Protein AF-0000000078657322 (afdb_homodimer)

Secondary structure (DSSP, 8-state):
-EEEEEETTTEEEEEE-------SHHHHHHHHHHHHHHHHHHHHHTTPPPTT-GGG-S--HHHHHHHHT-SSHHHHHHHHHHHHHHHHHHHHH--S---HHHHHHHHHHHHHHHHHHHHHHHHHTHHHHHHHHHHHHHH-----SSSTT-------HHHHHTSHHHHT------/-EEEEEETTTEEEEEE-------SHHHHHHHHHHHHHHHHHHHHHTTPPPTT--TT-S--HHHHHHHHT-SSHHHHHHHHHHHHHHHHHHHHH--S---HHHHHHHHHHHHHHHHHHHHHHHHHTHHHHHHHHHHHHHH-----SSSTT-------HHHHHTSHHHHT------

Sequence (348 aa):
MESLGILPNQEVFFRVSLDQPITDIEALANYLKRRIIVLFAGALAETLSARHDTQNRGVNHSKAFEIFHSPFLGAVQDNARVSEALIVLRNVQSRTPCSAQEVDLEITEIGNRMWTRAISLVEKFEDVIVGVADRLTQDLQVVDPVWSQTIGASLSEEDLAGIPILQMLPLLDPMESLGILPNQEVFFRVSLDQPITDIEALANYLKRRIIVLFAGALAETLSARHDTQNRGVNHSKAFEIFHSPFLGAVQDNARVSEALIVLRNVQSRTPCSAQEVDLEITEIGNRMWTRAISLVEKFEDVIVGVADRLTQDLQVVDPVWSQTIGASLSEEDLAGIPILQMLPLLDP

Solvent-accessible surface area (backbone atoms only — not comparable to full-atom values): 18786 Å² total; per-residue (Å²): 91,65,38,54,36,33,38,57,84,67,37,69,36,75,39,65,43,71,81,48,65,37,83,38,56,67,49,42,46,48,48,43,50,40,50,41,24,53,57,46,29,48,31,37,54,70,42,46,45,57,80,84,42,73,88,50,64,49,66,41,64,70,58,17,53,48,49,41,67,30,89,47,69,69,25,40,28,47,44,30,35,38,53,49,41,39,50,52,44,42,20,54,73,42,81,65,93,64,54,71,66,53,47,52,50,50,39,50,51,53,49,50,52,39,46,52,50,20,50,52,52,45,51,74,41,37,68,54,55,38,50,51,50,53,54,43,64,68,56,49,42,81,56,61,66,83,66,56,74,25,58,21,48,73,64,48,67,66,52,44,60,61,34,62,65,57,66,64,50,66,81,74,74,112,91,65,38,60,38,44,40,61,85,69,37,72,36,75,37,66,42,71,82,48,65,35,82,38,57,66,51,41,47,47,48,42,52,41,51,42,23,52,57,47,28,52,33,37,54,70,42,46,46,58,82,84,43,72,88,49,67,51,66,41,63,69,58,18,54,48,48,40,68,29,89,48,68,69,25,41,29,47,46,30,36,37,55,50,42,39,52,54,44,42,19,54,72,42,82,64,92,64,52,72,67,52,47,51,49,50,37,49,50,54,49,50,52,38,47,53,49,19,50,52,50,47,52,74,39,36,69,53,56,38,50,52,50,52,52,44,64,70,57,46,42,80,56,59,68,85,66,55,77,29,63,28,54,75,68,48,67,68,53,44,59,61,34,64,65,56,66,62,52,65,80,73,76,113

Radius of gyration: 22.01 Å; Cα contacts (8 Å, |Δi|>4): 420; chains: 2; bounding box: 40×66×55 Å

Structure (mmCIF, N/CA/C/O backbone):
data_AF-0000000078657322-model_v1
#
loop_
_entity.id
_entity.type
_entity.pdbx_description
1 polymer 'Uncharacterized protein'
#
loop_
_atom_site.group_PDB
_atom_site.id
_atom_site.type_symbol
_atom_site.label_atom_id
_atom_site.label_alt_id
_atom_site.label_comp_id
_atom_site.label_asym_id
_atom_site.label_entity_id
_atom_site.label_seq_id
_atom_site.pdbx_PDB_ins_code
_atom_site.Cartn_x
_atom_site.Cartn_y
_atom_site.Cartn_z
_atom_site.occupancy
_atom_site.B_iso_or_equiv
_atom_site.auth_seq_id
_atom_site.auth_comp_id
_atom_site.auth_asym_id
_atom_site.auth_atom_id
_atom_site.pdbx_PDB_model_num
ATOM 1 N N . MET A 1 1 ? -6.711 4.562 17.125 1 28.81 1 MET A N 1
ATOM 2 C CA . MET A 1 1 ? -5.438 4.66 17.844 1 28.81 1 MET A CA 1
ATOM 3 C C . MET A 1 1 ? -4.332 5.145 16.906 1 28.81 1 MET A C 1
ATOM 5 O O . MET A 1 1 ? -4.219 4.668 15.773 1 28.81 1 MET A O 1
ATOM 9 N N . GLU A 1 2 ? -4.07 6.395 17.078 1 35.16 2 GLU A N 1
ATOM 10 C CA . GLU A 1 2 ? -3.029 7.043 16.297 1 35.16 2 GLU A CA 1
ATOM 11 C C . GLU A 1 2 ? -1.651 6.824 16.906 1 35.16 2 GLU A C 1
ATOM 13 O O . GLU A 1 2 ? -1.513 6.789 18.141 1 35.16 2 GLU A O 1
ATOM 18 N N . SER A 1 3 ? -0.929 5.988 16.172 1 33.66 3 SER A N 1
ATOM 19 C CA . SER A 1 3 ? 0.409 5.836 16.734 1 33.66 3 SER A CA 1
ATOM 20 C C . SER A 1 3 ? 1.425 6.688 15.977 1 33.66 3 SER A C 1
ATOM 22 O O . SER A 1 3 ? 1.3 6.883 14.766 1 33.66 3 SER A O 1
ATOM 24 N N . LEU A 1 4 ? 1.958 7.527 16.781 1 35.69 4 LEU A N 1
ATOM 25 C CA . LEU A 1 4 ? 3.096 8.289 16.266 1 35.69 4 LEU A CA 1
ATOM 26 C C . LEU A 1 4 ? 4.41 7.598 16.625 1 35.69 4 LEU A C 1
ATOM 28 O O . LEU A 1 4 ? 4.574 7.098 17.734 1 35.69 4 LEU A O 1
ATOM 32 N N . GLY A 1 5 ? 5 7.07 15.555 1 33.41 5 GLY A N 1
ATOM 33 C CA . GLY A 1 5 ? 6.316 6.539 15.867 1 33.41 5 GLY A CA 1
ATOM 34 C C . GLY A 1 5 ? 7.434 7.223 15.102 1 33.41 5 GLY A C 1
ATOM 35 O O . GLY A 1 5 ? 7.18 7.93 14.125 1 33.41 5 GLY A O 1
ATOM 36 N N . ILE A 1 6 ? 8.453 7.43 15.773 1 34.28 6 ILE A N 1
ATOM 37 C CA . ILE A 1 6 ? 9.672 7.938 15.164 1 34.28 6 ILE A CA 1
ATOM 38 C C . ILE A 1 6 ? 10.586 6.773 14.789 1 34.28 6 ILE A C 1
ATOM 40 O O . ILE A 1 6 ? 10.82 5.875 15.602 1 34.28 6 ILE A O 1
ATOM 44 N N . LEU A 1 7 ? 10.695 6.645 13.547 1 35.16 7 LEU A N 1
ATOM 45 C CA . LEU A 1 7 ? 11.625 5.629 13.07 1 35.16 7 LEU A CA 1
ATOM 46 C C . LEU A 1 7 ? 13.07 6.094 13.242 1 35.16 7 LEU A C 1
ATOM 48 O O . LEU A 1 7 ? 13.328 7.289 13.383 1 35.16 7 LEU A O 1
ATOM 52 N N . PRO A 1 8 ? 13.875 5.105 13.344 1 34.41 8 PRO A N 1
ATOM 53 C CA . PRO A 1 8 ? 15.281 5.457 13.539 1 34.41 8 PRO A CA 1
ATOM 54 C C . PRO A 1 8 ? 15.719 6.645 12.688 1 34.41 8 PRO A C 1
ATOM 56 O O . PRO A 1 8 ? 16.562 7.438 13.109 1 34.41 8 PRO A O 1
ATOM 59 N N . ASN A 1 9 ? 15.398 6.711 11.633 1 35.66 9 ASN A N 1
ATOM 60 C CA . ASN A 1 9 ? 15.852 7.801 10.773 1 35.66 9 ASN A CA 1
ATOM 61 C C . ASN A 1 9 ? 15.07 9.086 11.039 1 35.66 9 ASN A C 1
ATOM 63 O O . ASN A 1 9 ? 15.102 10.016 10.234 1 35.66 9 ASN A O 1
ATOM 67 N N . GLN A 1 10 ? 14.648 9.203 12.336 1 36.09 10 GLN A N 1
ATOM 68 C CA . GLN A 1 10 ? 13.977 10.422 12.766 1 36.09 10 GLN A CA 1
ATOM 69 C C . GLN A 1 10 ? 12.672 10.633 12 1 36.09 10 GLN A C 1
ATOM 71 O O . GLN A 1 10 ? 12.281 11.773 11.734 1 36.09 10 GLN A O 1
ATOM 76 N N . GLU A 1 11 ? 12.383 9.586 11.516 1 37.5 11 GLU A N 1
ATOM 77 C CA . GLU A 1 11 ? 11.141 9.75 10.773 1 37.5 11 GLU A CA 1
ATOM 78 C C . GLU A 1 11 ? 9.93 9.469 11.656 1 37.5 11 GLU A C 1
ATOM 80 O O . GLU A 1 11 ? 9.922 8.508 12.422 1 37.5 11 GLU A O 1
ATOM 85 N N . VAL A 1 12 ? 9.336 10.57 12.102 1 37.41 12 VAL A N 1
ATOM 86 C CA . VAL A 1 12 ? 8.086 10.523 12.844 1 37.41 12 VAL A CA 1
ATOM 87 C C . VAL A 1 12 ? 7.008 9.852 12 1 37.41 12 VAL A C 1
ATOM 89 O O . VAL A 1 12 ? 6.895 10.109 10.797 1 37.41 12 VAL A O 1
ATOM 92 N N . PHE A 1 13 ? 6.727 8.625 12.484 1 36.53 13 PHE A N 1
ATOM 93 C CA . PHE A 1 13 ? 5.613 8.039 11.75 1 36.53 13 PHE A CA 1
ATOM 94 C C . PHE A 1 13 ? 4.312 8.188 12.531 1 36.53 13 PHE A C 1
ATOM 96 O O . PHE A 1 13 ? 4.324 8.219 13.766 1 36.53 13 PHE A O 1
ATOM 103 N N . PHE A 1 14 ? 3.43 9.023 12.117 1 39.22 14 PHE A N 1
ATOM 104 C CA . PHE A 1 14 ? 2.07 9.039 12.641 1 39.22 14 PHE A CA 1
ATOM 105 C C . PHE A 1 14 ? 1.237 7.918 12.031 1 39.22 14 PHE A C 1
ATOM 107 O O . PHE A 1 14 ? 1.243 7.723 10.812 1 39.22 14 PHE A O 1
ATOM 114 N N . ARG A 1 15 ? 1.08 6.852 12.977 1 40.44 15 ARG A N 1
ATOM 115 C CA . ARG A 1 15 ? 0.18 5.812 12.484 1 40.44 15 ARG A CA 1
ATOM 116 C C . ARG A 1 15 ? -1.235 6.023 13.016 1 40.44 15 ARG A C 1
ATOM 118 O O . ARG A 1 15 ? -1.431 6.258 14.203 1 40.44 15 ARG A O 1
ATOM 125 N N . VAL A 1 16 ? -2.186 6.613 12.344 1 41.91 16 VAL A N 1
ATOM 126 C CA . VAL A 1 16 ? -3.594 6.645 12.727 1 41.91 16 VAL A CA 1
ATOM 127 C C . VAL A 1 16 ? -4.164 5.227 12.719 1 41.91 16 VAL A C 1
ATOM 129 O O . VAL A 1 16 ? -3.912 4.457 11.789 1 41.91 16 VAL A O 1
ATOM 132 N N . SER A 1 17 ? -4.367 4.816 13.992 1 46.94 17 SER A N 1
ATOM 133 C CA . SER A 1 17 ? -5.043 3.525 14.062 1 46.94 17 SER A CA 1
ATOM 134 C C . SER A 1 17 ? -6.246 3.48 13.125 1 46.94 17 SER A C 1
ATOM 136 O O . SER A 1 17 ? -7.188 4.262 13.281 1 46.94 17 SER A O 1
ATOM 138 N N . LEU A 1 18 ? -6.078 3.09 12.023 1 53.09 18 LEU A N 1
ATOM 139 C CA . LEU A 1 18 ? -7.113 2.957 11.008 1 53.09 18 LEU A CA 1
ATOM 140 C C . LEU A 1 18 ? -8.117 1.88 11.398 1 53.09 18 LEU A C 1
ATOM 142 O O . LEU A 1 18 ? -8.805 1.327 10.531 1 53.09 18 LEU A O 1
ATOM 146 N N . ASP A 1 19 ? -8.219 1.782 12.781 1 57.25 19 ASP A N 1
ATOM 147 C CA . ASP A 1 19 ? -9.133 0.721 13.18 1 57.25 19 ASP A CA 1
ATOM 148 C C . ASP A 1 19 ? -10.578 1.217 13.188 1 57.25 19 ASP A C 1
ATOM 150 O O . ASP A 1 19 ? -11.078 1.684 14.211 1 57.25 19 ASP A O 1
ATOM 154 N N . GLN A 1 20 ? -11.039 1.515 12.117 1 67.75 20 GLN A N 1
ATOM 155 C CA . GLN A 1 20 ? -12.461 1.826 11.984 1 67.75 20 GLN A CA 1
ATOM 156 C C . GLN A 1 20 ? -13.133 0.885 10.984 1 67.75 20 GLN A C 1
ATOM 158 O O . GLN A 1 20 ? -12.555 0.542 9.953 1 67.75 20 GLN A O 1
ATOM 163 N N . PRO A 1 21 ? -14.328 0.459 11.406 1 79 21 PRO A N 1
ATOM 164 C CA . PRO A 1 21 ? -15.047 -0.413 10.477 1 79 21 PRO A CA 1
ATOM 165 C C . PRO A 1 21 ? -15.383 0.286 9.156 1 79 21 PRO A C 1
ATOM 167 O O . PRO A 1 21 ? -15.703 1.479 9.156 1 79 21 PRO A O 1
ATOM 170 N N . ILE A 1 22 ? -15.125 -0.384 8.117 1 86.62 22 ILE A N 1
ATOM 171 C CA . ILE A 1 22 ? -15.547 0.067 6.797 1 86.62 22 ILE A CA 1
ATOM 172 C C . ILE A 1 22 ? -16.812 -0.68 6.375 1 86.62 22 ILE A C 1
ATOM 174 O O . ILE A 1 22 ? -16.75 -1.854 6 1 86.62 22 ILE A O 1
ATOM 178 N N . THR A 1 23 ? -17.906 0.119 6.398 1 87.81 23 THR A N 1
ATOM 179 C CA . THR A 1 23 ? -19.188 -0.565 6.281 1 87.81 23 THR A CA 1
ATOM 180 C C . THR A 1 23 ? -19.766 -0.377 4.883 1 87.81 23 THR A C 1
ATOM 182 O O . THR A 1 23 ? -20.656 -1.134 4.469 1 87.81 23 THR A O 1
ATOM 185 N N . ASP A 1 24 ? -19.328 0.677 4.281 1 89.62 24 ASP A N 1
ATOM 186 C CA . ASP A 1 24 ? -19.828 0.915 2.928 1 89.62 24 ASP A CA 1
ATOM 187 C C . ASP A 1 24 ? -18.781 1.641 2.084 1 89.62 24 ASP A C 1
ATOM 189 O O . ASP A 1 24 ? -17.688 1.954 2.57 1 89.62 24 ASP A O 1
ATOM 193 N N . ILE A 1 25 ? -19.172 1.857 0.902 1 90.69 25 ILE A N 1
ATOM 194 C CA . ILE A 1 25 ? -18.219 2.385 -0.068 1 90.69 25 ILE A CA 1
ATOM 195 C C . ILE A 1 25 ? -17.891 3.84 0.264 1 90.69 25 ILE A C 1
ATOM 197 O O . ILE A 1 25 ? -16.766 4.293 0.052 1 90.69 25 ILE A O 1
ATOM 201 N N . GLU A 1 26 ? -18.844 4.5 0.762 1 89.75 26 GLU A N 1
ATOM 202 C CA . GLU A 1 26 ? -18.578 5.875 1.167 1 89.75 26 GLU A CA 1
ATOM 203 C C . GLU A 1 26 ? -17.594 5.926 2.336 1 89.75 26 GLU A C 1
ATOM 205 O O . GLU A 1 26 ? -16.688 6.754 2.354 1 89.75 26 GLU A O 1
ATOM 210 N N . ALA A 1 27 ? -17.828 5.055 3.23 1 86.44 27 ALA A N 1
ATOM 211 C CA . ALA A 1 27 ? -16.906 4.949 4.359 1 86.44 27 ALA A CA 1
ATOM 212 C C . ALA A 1 27 ? -15.5 4.59 3.887 1 86.44 27 ALA A C 1
ATOM 214 O O . ALA A 1 27 ? -14.508 5.102 4.414 1 86.44 27 ALA A O 1
ATOM 215 N N . LEU A 1 28 ? -15.461 3.754 2.912 1 91 28 LEU A N 1
ATOM 216 C CA . LEU A 1 28 ? -14.172 3.375 2.336 1 91 28 LEU A CA 1
ATOM 217 C C . LEU A 1 28 ? -13.5 4.574 1.683 1 91 28 LEU A C 1
ATOM 219 O O . LEU A 1 28 ? -12.32 4.836 1.928 1 91 28 LEU A O 1
ATOM 223 N N . ALA A 1 29 ? -14.211 5.258 0.885 1 91.5 29 ALA A N 1
ATOM 224 C CA . ALA A 1 29 ? -13.641 6.41 0.192 1 91.5 29 ALA A CA 1
ATOM 225 C C . ALA A 1 29 ? -13.109 7.441 1.186 1 91.5 29 ALA A C 1
ATOM 227 O O . ALA A 1 29 ? -12.008 7.969 1.016 1 91.5 29 ALA A O 1
ATOM 228 N N . ASN A 1 30 ? -13.867 7.648 2.176 1 85.75 30 ASN A N 1
ATOM 229 C CA . ASN A 1 30 ? -13.453 8.609 3.195 1 85.75 30 ASN A CA 1
ATOM 230 C C . ASN A 1 30 ? -12.211 8.133 3.941 1 85.75 30 ASN A C 1
ATOM 232 O O . ASN A 1 30 ? -11.312 8.93 4.227 1 85.75 30 ASN A O 1
ATOM 236 N N . TYR A 1 31 ? -12.211 6.91 4.195 1 83.81 31 TYR A N 1
ATOM 237 C CA . TYR A 1 31 ? -11.047 6.328 4.855 1 83.81 31 TYR A CA 1
ATOM 238 C C . TYR A 1 31 ? -9.797 6.496 4.008 1 83.81 31 TYR A C 1
ATOM 240 O O . TYR A 1 31 ? -8.75 6.93 4.504 1 83.81 31 TYR A O 1
ATOM 248 N N . LEU A 1 32 ? -9.898 6.156 2.777 1 90.38 32 LEU A N 1
ATOM 249 C CA . LEU A 1 32 ? -8.758 6.207 1.877 1 90.38 32 LEU A CA 1
ATOM 250 C C . LEU A 1 32 ? -8.273 7.645 1.694 1 90.38 32 LEU A C 1
ATOM 252 O O . LEU A 1 32 ? -7.066 7.898 1.673 1 90.38 32 LEU A O 1
ATOM 256 N N . LYS A 1 33 ? -9.234 8.547 1.576 1 89 33 LYS A N 1
ATOM 257 C CA . LYS A 1 33 ? -8.852 9.953 1.449 1 89 33 LYS A CA 1
ATOM 258 C C . LYS A 1 33 ? -8.062 10.422 2.668 1 89 33 LYS A C 1
ATOM 260 O O . LYS A 1 33 ? -7.008 11.039 2.527 1 89 33 LYS A O 1
ATOM 265 N N . ARG A 1 34 ? -8.539 10.047 3.775 1 85.06 34 ARG A N 1
ATOM 266 C CA . ARG A 1 34 ? -7.855 10.438 5.004 1 85.06 34 ARG A CA 1
ATOM 267 C C . ARG A 1 34 ? -6.469 9.812 5.082 1 85.06 34 ARG A C 1
ATOM 269 O O . ARG A 1 34 ? -5.504 10.477 5.469 1 85.06 34 ARG A O 1
ATOM 276 N N . ARG A 1 35 ? -6.438 8.578 4.723 1 86.19 35 ARG A N 1
ATOM 277 C CA . ARG A 1 35 ? -5.168 7.859 4.781 1 86.19 35 ARG A CA 1
ATOM 278 C C . ARG A 1 35 ? -4.137 8.5 3.855 1 86.19 35 ARG A C 1
ATOM 280 O O . ARG A 1 35 ? -2.982 8.695 4.246 1 86.19 35 ARG A O 1
ATOM 287 N N . ILE A 1 36 ? -4.516 8.836 2.689 1 90.19 36 ILE A N 1
ATOM 288 C CA . ILE A 1 36 ? -3.619 9.438 1.711 1 90.19 36 ILE A CA 1
ATOM 289 C C . ILE A 1 36 ? -3.146 10.797 2.219 1 90.19 36 ILE A C 1
ATOM 291 O O . ILE A 1 36 ? -1.951 11.102 2.184 1 90.19 36 ILE A O 1
ATOM 295 N N . ILE A 1 37 ? -4.055 11.531 2.748 1 87.19 37 ILE A N 1
ATOM 296 C CA . ILE A 1 37 ? -3.732 12.859 3.244 1 87.19 37 ILE A CA 1
ATOM 297 C C . ILE A 1 37 ? -2.734 12.758 4.395 1 87.19 37 ILE A C 1
ATOM 299 O O . ILE A 1 37 ? -1.769 13.516 4.461 1 87.19 37 ILE A O 1
ATOM 303 N N . VAL A 1 38 ? -2.918 11.805 5.254 1 84.44 38 VAL A N 1
ATOM 304 C CA . VAL A 1 38 ? -2.037 11.625 6.402 1 84.44 38 VAL A CA 1
ATOM 305 C C . VAL A 1 38 ? -0.629 11.273 5.922 1 84.44 38 VAL A C 1
ATOM 307 O O . VAL A 1 38 ? 0.357 11.805 6.434 1 84.44 38 VAL A O 1
ATOM 310 N N . LEU A 1 39 ? -0.529 10.414 4.934 1 86.75 39 LEU A N 1
ATOM 311 C CA . LEU A 1 39 ? 0.773 10 4.422 1 86.75 39 LEU A CA 1
ATOM 312 C C . LEU A 1 39 ? 1.473 11.156 3.715 1 86.75 39 LEU A C 1
ATOM 314 O O . LEU A 1 39 ? 2.672 11.367 3.9 1 86.75 39 LEU A O 1
ATOM 318 N N . PHE A 1 40 ? 0.735 11.914 2.984 1 91 40 PHE A N 1
ATOM 319 C CA . PHE A 1 40 ? 1.287 13.102 2.35 1 91 40 PHE A CA 1
ATOM 320 C C . PHE A 1 40 ? 1.717 14.125 3.396 1 91 40 PHE A C 1
ATOM 322 O O . PHE A 1 40 ? 2.795 14.711 3.291 1 91 40 PHE A O 1
ATOM 329 N N . ALA A 1 41 ? 0.846 14.312 4.379 1 86.5 41 ALA A N 1
ATOM 330 C CA . ALA A 1 41 ? 1.098 15.305 5.422 1 86.5 41 ALA A CA 1
ATOM 331 C C . ALA A 1 41 ? 2.395 15 6.168 1 86.5 41 ALA A C 1
ATOM 333 O O . ALA A 1 41 ? 3.09 15.914 6.613 1 86.5 41 ALA A O 1
ATOM 334 N N . GLY A 1 42 ? 2.744 13.766 6.277 1 84.19 42 GLY A N 1
ATOM 335 C CA . GLY A 1 42 ? 4.004 13.398 6.906 1 84.19 42 GLY A CA 1
ATOM 336 C C . GLY A 1 42 ? 5.211 13.992 6.211 1 84.19 42 GLY A C 1
ATOM 337 O O . GLY A 1 42 ? 6.066 14.602 6.852 1 84.19 42 GLY A O 1
ATOM 338 N N . ALA A 1 43 ? 5.258 13.812 4.949 1 89.06 43 ALA A N 1
ATOM 339 C CA . ALA A 1 43 ? 6.367 14.344 4.164 1 89.06 43 ALA A CA 1
ATOM 340 C C . ALA A 1 43 ? 6.363 15.867 4.18 1 89.06 43 ALA A C 1
ATOM 342 O O . ALA A 1 43 ? 7.422 16.5 4.273 1 89.06 43 ALA A O 1
ATOM 343 N N . LEU A 1 44 ? 5.176 16.422 4.145 1 89.5 44 LEU A N 1
ATOM 344 C CA . LEU A 1 44 ? 5.031 17.875 4.129 1 89.5 44 LEU A CA 1
ATOM 345 C C . LEU A 1 44 ? 5.473 18.484 5.457 1 89.5 44 LEU A C 1
ATOM 347 O O . LEU A 1 44 ? 6.207 19.469 5.48 1 89.5 44 LEU A O 1
ATOM 351 N N . ALA A 1 45 ? 5.125 17.875 6.52 1 84.06 45 ALA A N 1
ATOM 352 C CA . ALA A 1 45 ? 5.41 18.391 7.859 1 84.06 45 ALA A CA 1
ATOM 353 C C . ALA A 1 45 ? 6.906 18.344 8.156 1 84.06 45 ALA A C 1
ATOM 355 O O . ALA A 1 45 ? 7.422 19.156 8.922 1 84.06 45 ALA A O 1
ATOM 356 N N . GLU A 1 46 ? 7.559 17.406 7.527 1 85.5 46 GLU A N 1
ATOM 357 C CA . GLU A 1 46 ? 9 17.266 7.73 1 85.5 46 GLU A CA 1
ATOM 358 C C . GLU A 1 46 ? 9.75 18.484 7.195 1 85.5 46 GLU A C 1
ATOM 360 O O . GLU A 1 46 ? 10.922 18.688 7.516 1 85.5 46 GLU A O 1
ATOM 365 N N . THR A 1 47 ? 9.078 19.281 6.426 1 89.69 47 THR A N 1
ATOM 366 C CA . THR A 1 47 ? 9.758 20.422 5.82 1 89.69 47 THR A CA 1
ATOM 367 C C . THR A 1 47 ? 9.539 21.672 6.652 1 89.69 47 THR A C 1
ATOM 369 O O . THR A 1 47 ? 10.125 22.719 6.363 1 89.69 47 THR A O 1
ATOM 372 N N . LEU A 1 48 ? 8.734 21.594 7.656 1 85.81 48 LEU A N 1
ATOM 373 C CA . LEU A 1 48 ? 8.43 22.781 8.453 1 85.81 48 LEU A CA 1
ATOM 374 C C . LEU A 1 48 ? 9.641 23.219 9.273 1 85.81 48 LEU A C 1
ATOM 376 O O . LEU A 1 48 ? 10.383 22.375 9.781 1 85.81 48 LEU A O 1
ATOM 380 N N . SER A 1 49 ? 9.75 24.438 9.312 1 84.56 49 SER A N 1
ATOM 381 C CA . SER A 1 49 ? 10.844 25.016 10.094 1 84.56 49 SER A CA 1
ATOM 382 C C . SER A 1 49 ? 10.492 25.078 11.57 1 84.56 49 SER A C 1
ATOM 384 O O . SER A 1 49 ? 9.32 25.016 11.938 1 84.56 49 SER A O 1
ATOM 386 N N . ALA A 1 50 ? 11.562 25.234 12.336 1 74.81 50 ALA A N 1
ATOM 387 C CA . ALA A 1 50 ? 11.359 25.375 13.773 1 74.81 50 ALA A CA 1
ATOM 388 C C . ALA A 1 50 ? 10.531 26.625 14.094 1 74.81 50 ALA A C 1
ATOM 390 O O . ALA A 1 50 ? 10.469 27.547 13.289 1 74.81 50 ALA A O 1
ATOM 391 N N . ARG A 1 51 ? 9.891 26.5 15.18 1 67.62 51 ARG A N 1
ATOM 392 C CA . ARG A 1 51 ? 8.93 27.5 15.609 1 67.62 51 ARG A CA 1
ATOM 393 C C . ARG A 1 51 ? 9.547 28.906 15.57 1 67.62 51 ARG A C 1
ATOM 395 O O . ARG A 1 51 ? 8.867 29.875 15.234 1 67.62 51 ARG A O 1
ATOM 402 N N . HIS A 1 52 ? 10.766 28.984 15.734 1 66.31 52 HIS A N 1
ATOM 403 C CA . HIS A 1 52 ? 11.391 30.297 15.883 1 66.31 52 HIS A CA 1
ATOM 404 C C . HIS A 1 52 ? 11.781 30.875 14.523 1 66.31 52 HIS A C 1
ATOM 406 O O . HIS A 1 52 ? 12.094 32.062 14.422 1 66.31 52 HIS A O 1
ATOM 412 N N . ASP A 1 53 ? 11.664 30.062 13.547 1 69.88 53 ASP A N 1
ATOM 413 C CA . ASP A 1 53 ? 12.039 30.531 12.211 1 69.88 53 ASP A CA 1
ATOM 414 C C . ASP A 1 53 ? 10.828 31.125 11.484 1 69.88 53 ASP A C 1
ATOM 416 O O . ASP A 1 53 ? 10.109 30.406 10.781 1 69.88 53 ASP A O 1
ATOM 420 N N . THR A 1 54 ? 10.617 32.375 11.664 1 70 54 THR A N 1
ATOM 421 C CA . THR A 1 54 ? 9.445 33.062 11.133 1 70 54 THR A CA 1
ATOM 422 C C . THR A 1 54 ? 9.625 33.375 9.648 1 70 54 THR A C 1
ATOM 424 O O . THR A 1 54 ? 8.656 33.656 8.945 1 70 54 THR A O 1
ATOM 427 N N . GLN A 1 55 ? 10.812 33.281 9.18 1 75.25 55 GLN A N 1
ATOM 428 C CA . GLN A 1 55 ? 11.086 33.656 7.797 1 75.25 55 GLN A CA 1
ATOM 429 C C . GLN A 1 55 ? 10.758 32.5 6.848 1 75.25 55 GLN A C 1
ATOM 431 O O . GLN A 1 55 ? 10.477 32.719 5.668 1 75.25 55 GLN A O 1
ATOM 436 N N . ASN A 1 56 ? 10.719 31.359 7.449 1 79.25 56 ASN A N 1
ATOM 437 C CA . ASN A 1 56 ? 10.539 30.188 6.602 1 79.25 56 ASN A CA 1
ATOM 438 C C . ASN A 1 56 ? 9.305 29.391 7.012 1 79.25 56 ASN A C 1
ATOM 440 O O . ASN A 1 56 ? 9.398 28.172 7.223 1 79.25 56 ASN A O 1
ATOM 444 N N . ARG A 1 57 ? 8.227 30.25 7.059 1 86.12 57 ARG A N 1
ATOM 445 C CA . ARG A 1 57 ? 7 29.562 7.461 1 86.12 57 ARG A CA 1
ATOM 446 C C . ARG A 1 57 ? 6.352 28.859 6.273 1 86.12 57 ARG A C 1
ATOM 448 O O . ARG A 1 57 ? 6.531 29.266 5.129 1 86.12 57 ARG A O 1
ATOM 455 N N . GLY A 1 58 ? 5.676 27.844 6.586 1 91.44 58 GLY A N 1
ATOM 456 C CA . GLY A 1 58 ? 4.977 27.094 5.562 1 91.44 58 GLY A CA 1
ATOM 457 C C . GLY A 1 58 ? 5.766 25.891 5.055 1 91.44 58 GLY A C 1
ATOM 458 O O . GLY A 1 58 ? 6.895 25.656 5.492 1 91.44 58 GLY A O 1
ATOM 459 N N . VAL A 1 59 ? 5.117 25.172 4.176 1 93.12 59 VAL A N 1
ATOM 460 C CA . VAL A 1 59 ? 5.711 23.953 3.631 1 93.12 59 VAL A CA 1
ATOM 461 C C . VAL A 1 59 ? 6.656 24.312 2.484 1 93.12 59 VAL A C 1
ATOM 463 O O . VAL A 1 59 ? 6.352 25.188 1.669 1 93.12 59 VAL A O 1
ATOM 466 N N . ASN A 1 60 ? 7.848 23.75 2.568 1 94.12 60 ASN A N 1
ATOM 467 C CA . ASN A 1 60 ? 8.711 23.781 1.392 1 94.12 60 ASN A CA 1
ATOM 468 C C . ASN A 1 60 ? 8.297 22.734 0.366 1 94.12 60 ASN A C 1
ATOM 470 O O . ASN A 1 60 ? 8.594 21.547 0.533 1 94.12 60 ASN A O 1
ATOM 474 N N . HIS A 1 61 ? 7.727 23.141 -0.684 1 92.81 61 HIS A N 1
ATOM 475 C CA . HIS A 1 61 ? 7.082 22.234 -1.628 1 92.81 61 HIS A CA 1
ATOM 476 C C . HIS A 1 61 ? 8.102 21.344 -2.322 1 92.81 61 HIS A C 1
ATOM 478 O O . HIS A 1 61 ? 7.902 20.125 -2.432 1 92.81 61 HIS A O 1
ATOM 484 N N . SE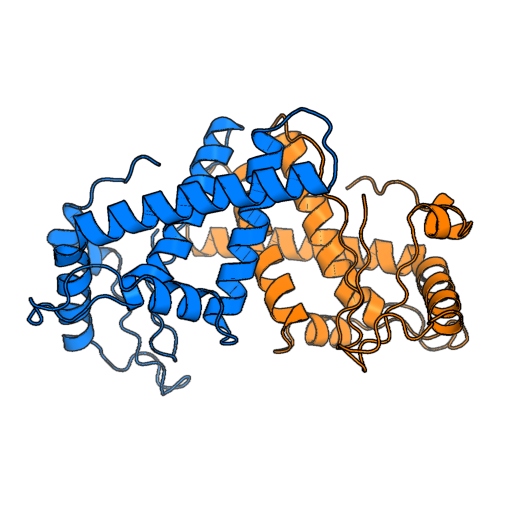R A 1 62 ? 9.141 21.938 -2.768 1 94.12 62 SER A N 1
ATOM 485 C CA . SER A 1 62 ? 10.156 21.172 -3.48 1 94.12 62 SER A CA 1
ATOM 486 C C . SER A 1 62 ? 10.805 20.125 -2.574 1 94.12 62 SER A C 1
ATOM 488 O O . SER A 1 62 ? 10.992 18.969 -2.979 1 94.12 62 SER A O 1
ATOM 490 N N . LYS A 1 63 ? 11.07 20.531 -1.412 1 93.38 63 LYS A N 1
ATOM 491 C CA . LYS A 1 63 ? 11.68 19.609 -0.46 1 93.38 63 LYS A CA 1
ATOM 492 C C . LYS A 1 63 ? 10.719 18.484 -0.087 1 93.38 63 LYS A C 1
ATOM 494 O O . LYS A 1 63 ? 11.125 17.328 0.053 1 93.38 63 LYS A O 1
ATOM 499 N N . ALA A 1 64 ? 9.492 18.875 0.065 1 93.69 64 ALA A N 1
ATOM 500 C CA . ALA A 1 64 ? 8.484 17.875 0.417 1 93.69 64 ALA A CA 1
ATOM 501 C C . ALA A 1 64 ? 8.359 16.812 -0.669 1 93.69 64 ALA A C 1
ATOM 503 O O . ALA A 1 64 ? 8.25 15.617 -0.369 1 93.69 64 ALA A O 1
ATOM 504 N N . PHE A 1 65 ? 8.352 17.234 -1.838 1 93.19 65 PHE A N 1
ATOM 505 C CA . PHE A 1 65 ? 8.297 16.312 -2.967 1 93.19 65 PHE A CA 1
ATOM 506 C C . PHE A 1 65 ? 9.508 15.391 -2.971 1 93.19 65 PHE A C 1
ATOM 508 O O . PHE A 1 65 ? 9.367 14.18 -3.195 1 93.19 65 PHE A O 1
ATOM 515 N N . GLU A 1 66 ? 10.664 15.906 -2.701 1 93.94 66 GLU A N 1
ATOM 516 C CA . GLU A 1 66 ? 11.891 15.117 -2.633 1 93.94 66 GLU A CA 1
ATOM 517 C C . GLU A 1 66 ? 11.836 14.109 -1.49 1 93.94 66 GLU A C 1
ATOM 519 O O . GLU A 1 66 ? 12.266 12.961 -1.646 1 93.94 66 GLU A O 1
ATOM 524 N N . ILE A 1 67 ? 11.305 14.547 -0.417 1 89.94 67 ILE A N 1
ATOM 525 C CA . ILE A 1 67 ? 11.195 13.688 0.754 1 89.94 67 ILE A CA 1
ATOM 526 C C . ILE A 1 67 ? 10.25 12.523 0.452 1 89.94 67 ILE A C 1
ATOM 528 O O . ILE A 1 67 ? 10.578 11.367 0.72 1 89.94 67 ILE A O 1
ATOM 532 N N . PHE A 1 68 ? 9.195 12.836 -0.169 1 92.88 68 PHE A N 1
ATOM 533 C CA . PHE A 1 68 ? 8.18 11.812 -0.414 1 92.88 68 PHE A CA 1
ATOM 534 C C . PHE A 1 68 ? 8.648 10.828 -1.476 1 92.88 68 PHE A C 1
ATOM 536 O O . PHE A 1 68 ? 8.258 9.664 -1.463 1 92.88 68 PHE A O 1
ATOM 543 N N . HIS A 1 69 ? 9.469 11.219 -2.305 1 91.31 69 HIS A N 1
ATOM 544 C CA . HIS A 1 69 ? 9.93 10.352 -3.389 1 91.31 69 HIS A CA 1
ATOM 545 C C . HIS A 1 69 ? 11.359 9.898 -3.16 1 91.31 69 HIS A C 1
ATOM 547 O O . HIS A 1 69 ? 12.023 9.43 -4.09 1 91.31 69 HIS A O 1
ATOM 553 N N . SER A 1 70 ? 11.828 10.07 -1.953 1 88.5 70 SER A N 1
ATOM 554 C CA . SER A 1 70 ? 13.188 9.656 -1.626 1 88.5 70 SER A CA 1
ATOM 555 C C . SER A 1 70 ? 13.336 8.141 -1.663 1 88.5 70 SER A C 1
ATOM 557 O O . SER A 1 70 ? 12.359 7.414 -1.5 1 88.5 70 SER A O 1
ATOM 559 N N . PRO A 1 71 ? 14.562 7.656 -1.818 1 87.31 71 PRO A N 1
ATOM 560 C CA . PRO A 1 71 ? 14.797 6.211 -1.862 1 87.31 71 PRO A CA 1
ATOM 561 C C . PRO A 1 71 ? 14.852 5.582 -0.473 1 87.31 71 PRO A C 1
ATOM 563 O O . PRO A 1 71 ? 15.047 4.367 -0.35 1 87.31 71 PRO A O 1
ATOM 566 N N . PHE A 1 72 ? 14.68 6.398 0.48 1 80.62 72 PHE A N 1
ATOM 567 C CA . PHE A 1 72 ? 14.742 5.871 1.838 1 80.62 72 PHE A CA 1
ATOM 568 C C . PHE A 1 72 ? 13.523 5.012 2.145 1 80.62 72 PHE A C 1
ATOM 570 O O . PHE A 1 72 ? 12.43 5.262 1.626 1 80.62 72 PHE A O 1
ATOM 577 N N . LEU A 1 73 ? 13.664 4.109 3.012 1 80.69 73 LEU A N 1
ATOM 578 C CA . LEU A 1 73 ? 12.703 3.041 3.273 1 80.69 73 LEU A CA 1
ATOM 579 C C . LEU A 1 73 ? 11.32 3.613 3.584 1 80.69 73 LEU A C 1
ATOM 581 O O . LEU A 1 73 ? 10.328 3.203 2.984 1 80.69 73 LEU A O 1
ATOM 585 N N . GLY A 1 74 ? 11.234 4.562 4.531 1 81.69 74 GLY A N 1
ATOM 586 C CA . GLY A 1 74 ? 9.961 5.148 4.914 1 81.69 74 GLY A CA 1
ATOM 587 C C . GLY A 1 74 ? 9.227 5.781 3.752 1 81.69 74 GLY A C 1
ATOM 588 O O . GLY A 1 74 ? 8.016 5.578 3.588 1 81.69 74 GLY A O 1
ATOM 589 N N . ALA A 1 75 ? 9.953 6.484 2.975 1 88.88 75 ALA A N 1
ATOM 590 C CA . ALA A 1 75 ? 9.344 7.156 1.827 1 88.88 75 ALA A CA 1
ATOM 591 C C . ALA A 1 75 ? 8.891 6.145 0.777 1 88.88 75 ALA A C 1
ATOM 593 O O . ALA A 1 75 ? 7.816 6.289 0.192 1 88.88 75 ALA A O 1
ATOM 594 N N . VAL A 1 76 ? 9.672 5.176 0.586 1 85.62 76 VAL A N 1
ATOM 595 C CA . VAL A 1 76 ? 9.344 4.125 -0.369 1 85.62 76 VAL A CA 1
ATOM 596 C C . VAL A 1 76 ? 8.062 3.416 0.065 1 85.62 76 VAL A C 1
ATOM 598 O O . VAL A 1 76 ? 7.168 3.18 -0.751 1 85.62 76 VAL A O 1
ATOM 601 N N . GLN A 1 77 ? 7.961 3.137 1.294 1 87.62 77 GLN A N 1
ATOM 602 C CA . GLN A 1 77 ? 6.773 2.479 1.833 1 87.62 77 GLN A CA 1
ATOM 603 C C . GLN A 1 77 ? 5.547 3.385 1.731 1 87.62 77 GLN A C 1
ATOM 605 O O . GLN A 1 77 ? 4.473 2.941 1.323 1 87.62 77 GLN A O 1
ATOM 610 N N . ASP A 1 78 ? 5.695 4.633 2.062 1 86.62 78 ASP A N 1
ATOM 611 C CA . ASP A 1 78 ? 4.574 5.566 2.012 1 86.62 78 ASP A CA 1
ATOM 612 C C . ASP A 1 78 ? 4.082 5.754 0.578 1 86.62 78 ASP A C 1
ATOM 614 O O . ASP A 1 78 ? 2.873 5.793 0.333 1 86.62 78 ASP A O 1
ATOM 618 N N . ASN A 1 79 ? 5.074 5.859 -0.284 1 91.38 79 ASN A N 1
ATOM 619 C CA . ASN A 1 79 ? 4.707 6.012 -1.688 1 91.38 79 ASN A CA 1
ATOM 620 C C . ASN A 1 79 ? 3.912 4.809 -2.191 1 91.38 79 ASN A C 1
ATOM 622 O O . ASN A 1 79 ? 2.916 4.969 -2.896 1 91.38 79 ASN A O 1
ATOM 626 N N . ALA A 1 80 ? 4.34 3.646 -1.799 1 89.56 80 ALA A N 1
ATOM 627 C CA . ALA A 1 80 ? 3.639 2.432 -2.207 1 89.56 80 ALA A CA 1
ATOM 628 C C . ALA A 1 80 ? 2.229 2.389 -1.626 1 89.56 80 ALA A C 1
ATOM 630 O O . ALA A 1 80 ? 1.277 2.01 -2.314 1 89.56 80 ALA A O 1
ATOM 631 N N . ARG A 1 81 ? 2.076 2.766 -0.39 1 90.5 81 ARG A N 1
ATOM 632 C CA . ARG A 1 81 ? 0.775 2.795 0.269 1 90.5 81 ARG A CA 1
ATOM 633 C C . ARG A 1 81 ? -0.162 3.783 -0.414 1 90.5 81 ARG A C 1
ATOM 635 O O . ARG A 1 81 ? -1.324 3.465 -0.678 1 90.5 81 ARG A O 1
ATOM 642 N N . VAL A 1 82 ? 0.336 4.922 -0.692 1 91.5 82 VAL A N 1
ATOM 643 C CA . VAL A 1 82 ? -0.473 5.957 -1.327 1 91.5 82 VAL A CA 1
ATOM 644 C C . VAL A 1 82 ? -0.889 5.504 -2.725 1 91.5 82 VAL A C 1
ATOM 646 O O . VAL A 1 82 ? -2.051 5.648 -3.111 1 91.5 82 VAL A O 1
ATOM 649 N N . SER A 1 83 ? 0.044 4.977 -3.455 1 91.19 83 SER A N 1
ATOM 650 C CA . SER A 1 83 ? -0.253 4.516 -4.809 1 91.19 83 SER A CA 1
ATOM 651 C C . SER A 1 83 ? -1.391 3.502 -4.812 1 91.19 83 SER A C 1
ATOM 653 O O . SER A 1 83 ? -2.307 3.588 -5.633 1 91.19 83 SER A O 1
ATOM 655 N N . GLU A 1 84 ? -1.328 2.604 -3.881 1 88.56 84 GLU A N 1
ATOM 656 C CA . GLU A 1 84 ? -2.381 1.597 -3.787 1 88.56 84 GLU A CA 1
ATOM 657 C C . GLU A 1 84 ? -3.717 2.229 -3.408 1 88.56 84 GLU A C 1
ATOM 659 O O . GLU A 1 84 ? -4.754 1.895 -3.986 1 88.56 84 GLU A O 1
ATOM 664 N N . ALA A 1 85 ? -3.691 3.09 -2.461 1 91.5 85 ALA A N 1
ATOM 665 C CA . ALA A 1 85 ? -4.906 3.756 -2.004 1 91.5 85 ALA A CA 1
ATOM 666 C C . ALA A 1 85 ? -5.543 4.57 -3.127 1 91.5 85 ALA A C 1
ATOM 668 O O . ALA A 1 85 ? -6.77 4.605 -3.262 1 91.5 85 ALA A O 1
ATOM 669 N N . LEU A 1 86 ? -4.738 5.184 -3.924 1 92.75 86 LEU A N 1
ATOM 670 C CA . LEU A 1 86 ? -5.234 5.996 -5.031 1 92.75 86 LEU A CA 1
ATOM 671 C C . LEU A 1 86 ? -5.93 5.125 -6.074 1 92.75 86 LEU A C 1
ATOM 673 O O . LEU A 1 86 ? -6.965 5.508 -6.617 1 92.75 86 LEU A O 1
ATOM 677 N N . ILE A 1 87 ? -5.34 3.969 -6.324 1 88.31 87 ILE A N 1
ATOM 678 C CA . ILE A 1 87 ? -5.934 3.062 -7.301 1 88.31 87 ILE A CA 1
ATOM 679 C C . ILE A 1 87 ? -7.305 2.602 -6.809 1 88.31 87 ILE A C 1
ATOM 681 O O . ILE A 1 87 ? -8.281 2.641 -7.559 1 88.31 87 ILE A O 1
ATOM 685 N N . VAL A 1 88 ? -7.379 2.211 -5.559 1 89.12 88 VAL A N 1
ATOM 686 C CA . VAL A 1 88 ? -8.641 1.74 -5 1 89.12 88 VAL A CA 1
ATOM 687 C C . VAL A 1 88 ? -9.656 2.881 -4.98 1 89.12 88 VAL A C 1
ATOM 689 O O . VAL A 1 88 ? -10.82 2.688 -5.344 1 89.12 88 VAL A O 1
ATOM 692 N N . LEU A 1 89 ? -9.211 4.039 -4.578 1 92.81 89 LEU A N 1
ATOM 693 C CA . LEU A 1 89 ? -10.102 5.195 -4.527 1 92.81 89 LEU A CA 1
ATOM 694 C C . LEU A 1 89 ? -10.648 5.516 -5.914 1 92.81 89 LEU A C 1
ATOM 696 O O . LEU A 1 89 ? -11.844 5.793 -6.062 1 92.81 89 LEU A O 1
ATOM 700 N N . ARG A 1 90 ? -9.805 5.465 -6.863 1 90.38 90 ARG A N 1
ATOM 701 C CA . ARG A 1 90 ? -10.258 5.691 -8.234 1 90.38 90 ARG A CA 1
ATOM 702 C C . ARG A 1 90 ? -11.305 4.66 -8.648 1 90.38 90 ARG A C 1
ATOM 704 O O . ARG A 1 90 ? -12.32 5.008 -9.258 1 90.38 90 ARG A O 1
ATOM 711 N N . ASN A 1 91 ? -11.039 3.402 -8.297 1 86.31 91 ASN A N 1
ATOM 712 C CA . ASN A 1 91 ? -11.945 2.322 -8.672 1 86.31 91 ASN A CA 1
ATOM 713 C C . ASN A 1 91 ? -13.297 2.459 -7.973 1 86.31 91 ASN A C 1
ATOM 715 O O . ASN A 1 91 ? -14.312 1.964 -8.477 1 86.31 91 ASN A O 1
ATOM 719 N N . VAL A 1 92 ? -13.336 3.131 -6.859 1 89.62 92 VAL A N 1
ATOM 720 C CA . VAL A 1 92 ? -14.562 3.398 -6.121 1 89.62 92 VAL A CA 1
ATOM 721 C C . VAL A 1 92 ? -15.305 4.57 -6.758 1 89.62 92 VAL A C 1
ATOM 723 O O . VAL A 1 92 ? -16.531 4.574 -6.82 1 89.62 92 VAL A O 1
ATOM 726 N N . GLN A 1 93 ? -14.586 5.461 -7.281 1 89.25 93 GLN A N 1
ATOM 727 C CA . GLN A 1 93 ? -15.18 6.715 -7.738 1 89.25 93 GLN A CA 1
ATOM 728 C C . GLN A 1 93 ? -15.555 6.645 -9.211 1 89.25 93 GLN A C 1
ATOM 730 O O . GLN A 1 93 ? -16.484 7.32 -9.656 1 89.25 93 GLN A O 1
ATOM 735 N N . SER A 1 94 ? -14.734 5.84 -9.898 1 78.31 94 SER A N 1
ATOM 736 C CA . SER A 1 94 ? -14.953 5.812 -11.336 1 78.31 94 SER A CA 1
ATOM 737 C C . SER A 1 94 ? -15.578 4.492 -11.773 1 78.31 94 SER A C 1
ATOM 739 O O . SER A 1 94 ? -15.094 3.418 -11.406 1 78.31 94 SER A O 1
ATOM 741 N N . ARG A 1 95 ? -16.688 4.609 -12.562 1 72.94 95 ARG A N 1
ATOM 742 C CA . ARG A 1 95 ? -17.406 3.422 -13 1 72.94 95 ARG A CA 1
ATOM 743 C C . ARG A 1 95 ? -17.312 3.236 -14.508 1 72.94 95 ARG A C 1
ATOM 745 O O . ARG A 1 95 ? -17.797 2.244 -15.055 1 72.94 95 ARG A O 1
ATOM 752 N N . THR A 1 96 ? -16.531 4.035 -15.008 1 66.94 96 THR A N 1
ATOM 753 C CA . THR A 1 96 ? -16.547 3.965 -16.469 1 66.94 96 THR A CA 1
ATOM 754 C C . THR A 1 96 ? -15.266 3.352 -17 1 66.94 96 THR A C 1
ATOM 756 O O . THR A 1 96 ? -14.188 3.553 -16.422 1 66.94 96 THR A O 1
ATOM 759 N N . PRO A 1 97 ? -15.531 2.52 -17.984 1 65.81 97 PRO A N 1
ATOM 760 C CA . PRO A 1 97 ? -14.32 2.021 -18.656 1 65.81 97 PRO A CA 1
ATOM 761 C C . PRO A 1 97 ? -13.445 3.146 -19.188 1 65.81 97 PRO A C 1
ATOM 763 O O . PRO A 1 97 ? -13.953 4.145 -19.703 1 65.81 97 PRO A O 1
ATOM 766 N N . CYS A 1 98 ? -12.227 3.086 -18.891 1 70.31 98 CYS A N 1
ATOM 767 C CA . CYS A 1 98 ? -11.266 4.109 -19.297 1 70.31 98 CYS A CA 1
ATOM 768 C C . CYS A 1 98 ? -10 3.484 -19.859 1 70.31 98 CYS A C 1
ATOM 770 O O . CYS A 1 98 ? -9.688 2.328 -19.578 1 70.31 98 CYS A O 1
ATOM 772 N N . SER A 1 99 ? -9.523 4.211 -20.766 1 73.69 99 SER A N 1
ATOM 773 C CA . SER A 1 99 ? -8.195 3.834 -21.219 1 73.69 99 SER A CA 1
ATOM 774 C C . SER A 1 99 ? -7.176 3.889 -20.094 1 73.69 99 SER A C 1
ATOM 776 O O . SER A 1 99 ? -7.434 4.5 -19.047 1 73.69 99 SER A O 1
ATOM 778 N N . ALA A 1 100 ? -6.066 3.193 -20.312 1 73.94 100 ALA A N 1
ATOM 779 C CA . ALA A 1 100 ? -4.988 3.221 -19.328 1 73.94 100 ALA A CA 1
ATOM 780 C C . ALA A 1 100 ? -4.527 4.648 -19.062 1 73.94 100 ALA A C 1
ATOM 782 O O . ALA A 1 100 ? -4.254 5.012 -17.906 1 73.94 100 ALA A O 1
ATOM 783 N N . GLN A 1 101 ? -4.461 5.379 -20.141 1 77.19 101 GLN A N 1
ATOM 784 C CA . GLN A 1 101 ? -4.035 6.77 -20.016 1 77.19 101 GLN A CA 1
ATOM 785 C C . GLN A 1 101 ? -5.027 7.57 -19.172 1 77.19 101 GLN A C 1
ATOM 787 O O . GLN A 1 101 ? -4.629 8.398 -18.344 1 77.19 101 GLN A O 1
ATOM 792 N N . GLU A 1 102 ? -6.223 7.312 -19.422 1 82 102 GLU A N 1
ATOM 793 C CA . GLU A 1 102 ? -7.258 8 -18.656 1 82 102 GLU A CA 1
ATOM 794 C C . GLU A 1 102 ? -7.223 7.605 -17.188 1 82 102 GLU A C 1
ATOM 796 O O . GLU A 1 102 ? -7.422 8.445 -16.312 1 82 102 GLU A O 1
ATOM 801 N N . VAL A 1 103 ? -6.973 6.383 -16.969 1 80.75 103 VAL A N 1
ATOM 802 C CA . VAL A 1 103 ? -6.871 5.891 -15.602 1 80.75 103 VAL A CA 1
ATOM 803 C C . VAL A 1 103 ? -5.723 6.598 -14.883 1 80.75 103 VAL A C 1
ATOM 805 O O . VAL A 1 103 ? -5.891 7.094 -13.766 1 80.75 103 VAL A O 1
ATOM 808 N N . ASP A 1 104 ? -4.609 6.676 -15.539 1 83.19 104 ASP A N 1
ATOM 809 C CA . ASP A 1 104 ? -3.443 7.332 -14.961 1 83.19 104 ASP A CA 1
ATOM 810 C C . ASP A 1 104 ? -3.732 8.797 -14.656 1 83.19 104 ASP A C 1
ATOM 812 O O . ASP A 1 104 ? -3.324 9.312 -13.609 1 83.19 104 ASP A O 1
ATOM 816 N N . LEU A 1 105 ? -4.383 9.391 -15.594 1 88.06 105 LEU A N 1
ATOM 817 C CA . LEU A 1 105 ? -4.723 10.805 -15.414 1 88.06 105 LEU A CA 1
ATOM 818 C C . LEU A 1 105 ? -5.656 10.984 -14.219 1 88.06 105 LEU A C 1
ATOM 820 O O . LEU A 1 105 ? -5.48 11.914 -13.43 1 88.06 105 LEU A O 1
ATOM 824 N N . GLU A 1 106 ? -6.598 10.109 -14.117 1 89.5 106 GLU A N 1
ATOM 825 C CA . GLU A 1 106 ? -7.543 10.195 -13 1 89.5 106 GLU A CA 1
ATOM 826 C C . GLU A 1 106 ? -6.836 9.977 -11.664 1 89.5 106 GLU A C 1
ATOM 828 O O . GLU A 1 106 ? -7.102 10.695 -10.695 1 89.5 106 GLU A O 1
ATOM 833 N N . ILE A 1 107 ? -5.977 9.055 -11.633 1 90.94 107 ILE A N 1
ATOM 834 C CA . ILE A 1 107 ? -5.23 8.758 -10.414 1 90.94 107 ILE A CA 1
ATOM 835 C C . ILE A 1 107 ? -4.379 9.969 -10.023 1 90.94 107 ILE A C 1
ATOM 837 O O . ILE A 1 107 ? -4.355 10.367 -8.859 1 90.94 107 ILE A O 1
ATOM 841 N N . THR A 1 108 ? -3.752 10.547 -10.984 1 92.56 108 THR A N 1
ATOM 842 C CA . THR A 1 108 ? -2.91 11.719 -10.75 1 92.56 108 THR A CA 1
ATOM 843 C C . THR A 1 108 ? -3.74 12.891 -10.234 1 92.56 108 THR A C 1
ATOM 845 O O . THR A 1 108 ? -3.32 13.594 -9.32 1 92.56 108 THR A O 1
ATOM 848 N N . GLU A 1 109 ? -4.859 13.023 -10.805 1 94.62 109 GLU A N 1
ATOM 849 C CA . GLU A 1 109 ? -5.73 14.117 -10.383 1 94.62 109 GLU A CA 1
ATOM 850 C C . GLU A 1 109 ? -6.176 13.938 -8.938 1 94.62 109 GLU A C 1
ATOM 852 O O . GLU A 1 109 ? -6.172 14.891 -8.156 1 94.62 109 GLU A O 1
ATOM 857 N N . ILE A 1 110 ? -6.578 12.766 -8.594 1 95.25 110 ILE A N 1
ATOM 858 C CA . ILE A 1 110 ? -6.965 12.477 -7.215 1 95.25 110 ILE A CA 1
ATOM 859 C C . ILE A 1 110 ? -5.785 12.742 -6.281 1 95.25 110 ILE A C 1
ATOM 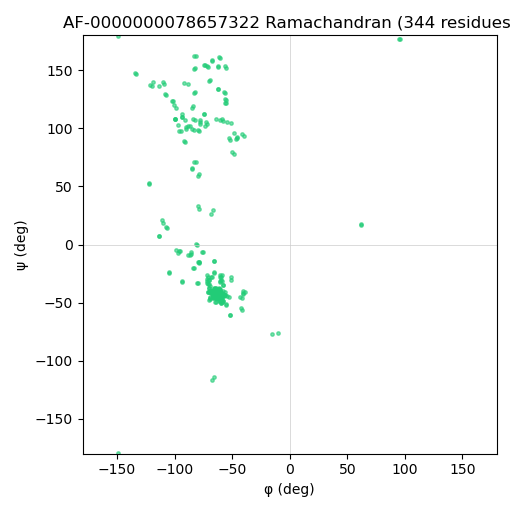861 O O . ILE A 1 110 ? -5.941 13.383 -5.242 1 95.25 110 ILE A O 1
ATOM 865 N N . GLY A 1 111 ? -4.645 12.25 -6.691 1 96 111 GLY A N 1
ATOM 866 C CA . GLY A 1 111 ? -3.439 12.461 -5.902 1 96 111 GLY A CA 1
ATOM 867 C C . GLY A 1 111 ? -3.113 13.93 -5.688 1 96 111 GLY A C 1
ATOM 868 O O . GLY A 1 111 ? -2.781 14.336 -4.574 1 96 111 GLY A O 1
ATOM 869 N N . ASN A 1 112 ? -3.234 14.633 -6.742 1 95.88 112 ASN A N 1
ATOM 870 C CA . ASN A 1 112 ? -2.953 16.062 -6.656 1 95.88 112 ASN A CA 1
ATOM 871 C C . ASN A 1 112 ? -3.92 16.766 -5.707 1 95.88 112 ASN A C 1
ATOM 873 O O . ASN A 1 112 ? -3.518 17.641 -4.945 1 95.88 112 ASN A O 1
ATOM 877 N N . ARG A 1 113 ? -5.105 16.438 -5.758 1 96.94 113 ARG A N 1
ATOM 878 C CA . ARG A 1 113 ? -6.102 17.031 -4.871 1 96.94 113 ARG A CA 1
ATOM 879 C C . ARG A 1 113 ? -5.793 16.719 -3.412 1 96.94 113 ARG A C 1
ATOM 881 O O . ARG A 1 113 ? -5.906 17.594 -2.545 1 96.94 113 ARG A O 1
ATOM 888 N N . MET A 1 114 ? -5.418 15.555 -3.18 1 94.88 114 MET A N 1
ATOM 889 C CA . MET A 1 114 ? -5.117 15.148 -1.81 1 94.88 114 MET A CA 1
ATOM 890 C C . MET A 1 114 ? -3.838 15.812 -1.312 1 94.88 114 MET A C 1
ATOM 892 O O . MET A 1 114 ? -3.734 16.172 -0.138 1 94.88 114 MET A O 1
ATOM 896 N N . TRP A 1 115 ? -2.885 15.938 -2.215 1 96.25 115 TRP A N 1
ATOM 897 C CA . TRP A 1 115 ? -1.649 16.625 -1.872 1 96.25 115 TRP A CA 1
ATOM 898 C C . TRP A 1 115 ? -1.927 18.078 -1.502 1 96.25 115 TRP A C 1
ATOM 900 O O . TRP A 1 115 ? -1.438 18.578 -0.482 1 96.25 115 TRP A O 1
ATOM 910 N N . THR A 1 116 ? -2.746 18.688 -2.271 1 96.56 116 THR A N 1
ATOM 911 C CA . THR A 1 116 ? -3.115 20.062 -2.023 1 96.56 116 THR A CA 1
ATOM 912 C C . THR A 1 116 ? -3.85 20.203 -0.692 1 96.56 116 THR A C 1
ATOM 914 O O . THR A 1 116 ? -3.596 21.141 0.071 1 96.56 116 THR A O 1
ATOM 917 N N . ARG A 1 117 ? -4.707 19.312 -0.461 1 93 117 ARG A N 1
ATOM 918 C CA . ARG A 1 117 ? -5.426 19.312 0.81 1 93 117 ARG A CA 1
ATOM 919 C C . ARG A 1 117 ? -4.473 19.109 1.98 1 93 117 ARG A C 1
ATOM 921 O O . ARG A 1 117 ? -4.609 19.766 3.021 1 93 117 ARG A O 1
ATOM 928 N N . ALA A 1 118 ? -3.568 18.203 1.823 1 91 118 ALA A N 1
ATOM 929 C CA . ALA A 1 118 ? -2.584 17.953 2.873 1 91 118 ALA A CA 1
ATOM 930 C C . ALA A 1 118 ? -1.766 19.203 3.168 1 91 118 ALA A C 1
ATOM 932 O O . ALA A 1 118 ? -1.5 19.531 4.332 1 91 118 ALA A O 1
ATOM 933 N N . ILE A 1 119 ? -1.401 19.906 2.094 1 93.19 119 ILE A N 1
ATOM 934 C CA . ILE A 1 119 ? -0.662 21.156 2.268 1 93.19 119 ILE A CA 1
ATOM 935 C C . ILE A 1 119 ? -1.476 22.125 3.119 1 93.19 119 ILE A C 1
ATOM 937 O O . ILE A 1 119 ? -0.969 22.672 4.102 1 93.19 119 ILE A O 1
ATOM 941 N N . SER A 1 120 ? -2.676 22.25 2.703 1 91.31 120 SER A N 1
ATOM 942 C CA . SER A 1 120 ? -3.547 23.203 3.4 1 91.31 120 SER A CA 1
ATOM 943 C C . SER A 1 120 ? -3.662 22.844 4.883 1 91.31 120 SER A C 1
ATOM 945 O O . SER A 1 120 ? -3.607 23.734 5.738 1 91.31 120 SER A O 1
ATOM 947 N N . LEU A 1 121 ? -3.812 21.656 5.219 1 85.56 121 LEU A N 1
ATOM 948 C CA . LEU A 1 121 ? -3.982 21.219 6.598 1 85.56 121 LEU A CA 1
ATOM 949 C C . LEU A 1 121 ? -2.695 21.406 7.391 1 85.56 121 LEU A C 1
ATOM 951 O O . LEU A 1 121 ? -2.725 21.891 8.523 1 85.56 121 LEU A O 1
ATOM 955 N N . VAL A 1 122 ? -1.572 21 6.832 1 86.62 122 VAL A N 1
ATOM 956 C CA . VAL A 1 122 ? -0.287 21.109 7.516 1 86.62 122 VAL A CA 1
ATOM 957 C C . VAL A 1 122 ? 0.021 22.578 7.793 1 86.62 122 VAL A C 1
ATOM 959 O O . VAL A 1 122 ? 0.477 22.922 8.883 1 86.62 122 VAL A O 1
ATOM 962 N N . GLU A 1 123 ? -0.257 23.406 6.844 1 88.12 123 GLU A N 1
ATOM 963 C CA . GLU A 1 123 ? 0.011 24.828 7.039 1 88.12 123 GLU A CA 1
ATOM 964 C C . GLU A 1 123 ? -0.958 25.438 8.047 1 88.12 123 GLU A C 1
ATOM 966 O O . GLU A 1 123 ? -0.568 26.281 8.859 1 88.12 123 GLU A O 1
ATOM 971 N N . LYS A 1 124 ? -2.188 25.062 7.957 1 82.38 124 LYS A N 1
ATOM 972 C CA . LYS A 1 124 ? -3.184 25.547 8.906 1 82.38 124 LYS A CA 1
ATOM 973 C C . LYS A 1 124 ? -2.787 25.203 10.336 1 82.38 124 LYS A C 1
ATOM 975 O O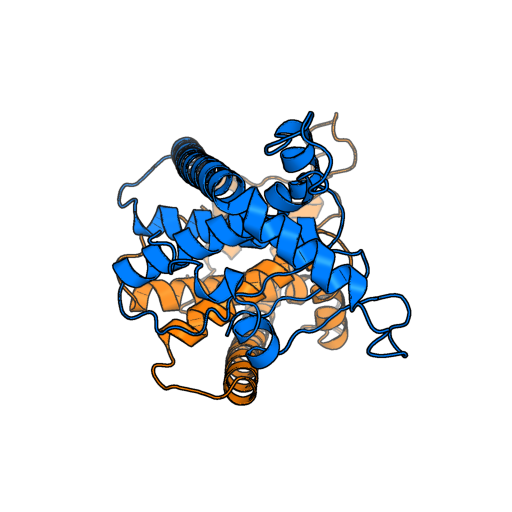 . LYS A 1 124 ? -3.018 25.984 11.258 1 82.38 124 LYS A O 1
ATOM 980 N N . PHE A 1 125 ? -2.129 24 10.508 1 79.19 125 PHE A N 1
ATOM 981 C CA . PHE A 1 125 ? -1.84 23.516 11.859 1 79.19 125 PHE A CA 1
ATOM 982 C C . PHE A 1 125 ? -0.343 23.578 12.141 1 79.19 125 PHE A C 1
ATOM 984 O O . PHE A 1 125 ? 0.151 22.875 13.023 1 79.19 125 PHE A O 1
ATOM 991 N N . GLU A 1 126 ? 0.363 24.312 11.414 1 84.25 126 GLU A N 1
ATOM 992 C CA . GLU A 1 126 ? 1.819 24.375 11.492 1 84.25 126 GLU A CA 1
ATOM 993 C C . GLU A 1 126 ? 2.279 24.656 12.922 1 84.25 126 GLU A C 1
ATOM 995 O O . GLU A 1 126 ? 3.186 24 13.43 1 84.25 126 GLU A O 1
ATOM 1000 N N . ASP A 1 127 ? 1.64 25.594 13.57 1 76.38 127 ASP A N 1
ATOM 1001 C CA . ASP A 1 127 ? 2.068 25.969 14.914 1 76.38 127 ASP A CA 1
ATOM 1002 C C . ASP A 1 127 ? 1.911 24.812 15.883 1 76.38 127 ASP A C 1
ATOM 1004 O O . ASP A 1 127 ? 2.762 24.594 16.75 1 76.38 127 ASP A O 1
ATOM 1008 N N . VAL A 1 128 ? 0.851 24.109 15.695 1 73.25 128 VAL A N 1
ATOM 1009 C CA . VAL A 1 128 ? 0.6 22.969 16.562 1 73.25 128 VAL A CA 1
ATOM 1010 C C . VAL A 1 128 ? 1.618 21.859 16.266 1 73.25 128 VAL A C 1
ATOM 1012 O O . VAL A 1 128 ? 2.193 21.281 17.188 1 73.25 128 VAL A O 1
ATOM 1015 N N . ILE A 1 129 ? 1.811 21.562 15.016 1 75.5 129 ILE A N 1
ATOM 1016 C CA . ILE A 1 129 ? 2.717 20.5 14.586 1 75.5 129 ILE A CA 1
ATOM 1017 C C . ILE A 1 129 ? 4.125 20.781 15.109 1 75.5 129 ILE A C 1
ATOM 1019 O O . ILE A 1 129 ? 4.746 19.922 15.742 1 75.5 129 ILE A O 1
ATOM 1023 N N . VAL A 1 130 ? 4.609 21.969 14.938 1 75.94 130 VAL A N 1
ATOM 1024 C CA . VAL A 1 130 ? 5.961 22.344 15.336 1 75.94 130 VAL A CA 1
ATOM 1025 C C . VAL A 1 130 ? 6.055 22.375 16.859 1 75.94 130 VAL A C 1
ATOM 1027 O O . VAL A 1 130 ? 7.059 21.953 17.438 1 75.94 130 VAL A O 1
ATOM 1030 N N . GLY A 1 131 ? 5.07 22.875 17.453 1 69 131 GLY A N 1
ATOM 1031 C CA . GLY A 1 131 ? 5.043 22.906 18.906 1 69 131 GLY A CA 1
ATOM 1032 C C . GLY A 1 131 ? 5.137 21.531 19.547 1 69 131 GLY A C 1
ATOM 1033 O O . GLY A 1 131 ? 5.898 21.328 20.484 1 69 131 GLY A O 1
ATOM 1034 N N . VAL A 1 132 ? 4.387 20.594 19.031 1 65.75 132 VAL A N 1
ATOM 1035 C CA . VAL A 1 132 ? 4.414 19.219 19.531 1 65.75 132 VAL A CA 1
ATOM 1036 C C . VAL A 1 132 ? 5.785 18.609 19.266 1 65.75 132 VAL A C 1
ATOM 1038 O O . VAL A 1 132 ? 6.348 17.938 20.141 1 65.75 132 VAL A O 1
ATOM 1041 N N . ALA A 1 133 ? 6.301 18.812 18.156 1 68.19 133 ALA A N 1
ATOM 1042 C CA . ALA A 1 133 ? 7.613 18.281 17.812 1 68.19 133 ALA A CA 1
ATOM 1043 C C . ALA A 1 133 ? 8.688 18.812 18.75 1 68.19 133 ALA A C 1
ATOM 1045 O O . ALA A 1 133 ? 9.57 18.062 19.172 1 68.19 133 ALA A O 1
ATOM 1046 N N . ASP A 1 134 ? 8.609 20.031 18.984 1 64.75 134 ASP A N 1
ATOM 1047 C CA . ASP A 1 134 ? 9.562 20.656 19.891 1 64.75 134 ASP A CA 1
ATOM 1048 C C . ASP A 1 134 ? 9.5 20.016 21.281 1 64.75 134 ASP A C 1
ATOM 1050 O O . ASP A 1 134 ? 10.539 19.766 21.891 1 64.75 134 ASP A O 1
ATOM 1054 N N . ARG A 1 135 ? 8.336 19.844 21.766 1 61.59 135 ARG A N 1
ATOM 1055 C CA . ARG A 1 135 ? 8.164 19.266 23.094 1 61.59 135 ARG A CA 1
ATOM 1056 C C . ARG A 1 135 ? 8.664 17.812 23.125 1 61.59 135 ARG A C 1
ATOM 1058 O O . ARG A 1 135 ? 9.273 17.391 24.109 1 61.59 135 ARG A O 1
ATOM 1065 N N . LEU A 1 136 ? 8.289 17.078 22.094 1 59.47 136 LEU A N 1
ATOM 1066 C CA . LEU A 1 136 ? 8.727 15.688 22.031 1 59.47 136 LEU A CA 1
ATOM 1067 C C . LEU A 1 136 ? 10.25 15.594 21.984 1 59.47 136 LEU A C 1
ATOM 1069 O O . LEU A 1 136 ? 10.836 14.695 22.594 1 59.47 136 LEU A O 1
ATOM 1073 N N . THR A 1 137 ? 10.844 16.391 21.203 1 56.25 137 THR A N 1
ATOM 1074 C CA . THR A 1 137 ? 12.305 16.375 21.109 1 56.25 137 THR A CA 1
ATOM 1075 C C . THR A 1 137 ? 12.945 16.688 22.453 1 56.25 137 THR A C 1
ATOM 1077 O O . THR A 1 137 ? 14.039 16.203 22.75 1 56.25 137 THR A O 1
ATOM 1080 N N . GLN A 1 138 ? 12.258 17.469 23.109 1 54.88 138 GLN A N 1
ATOM 1081 C CA . GLN A 1 138 ? 12.773 17.781 24.438 1 54.88 138 GLN A CA 1
ATOM 1082 C C . GLN A 1 138 ? 12.633 16.594 25.391 1 54.88 138 GLN A C 1
ATOM 1084 O O . GLN A 1 138 ? 13.43 16.438 26.312 1 54.88 138 GLN A O 1
ATOM 1089 N N . ASP A 1 139 ? 11.609 15.812 25.125 1 47.97 139 ASP A N 1
ATOM 1090 C CA . ASP A 1 139 ? 11.328 14.695 26.016 1 47.97 139 ASP A CA 1
ATOM 1091 C C . ASP A 1 139 ? 11.875 13.391 25.453 1 47.97 139 ASP A C 1
ATOM 1093 O O . ASP A 1 139 ? 11.555 12.305 25.953 1 47.97 139 ASP A O 1
ATOM 1097 N N . LEU A 1 140 ? 12.367 13.5 24.328 1 46.38 140 LEU A N 1
ATOM 1098 C CA . LEU A 1 140 ? 12.93 12.312 23.688 1 46.38 140 LEU A CA 1
ATOM 1099 C C . LEU A 1 140 ? 13.859 11.578 24.656 1 46.38 140 LEU A C 1
ATOM 1101 O O . LEU A 1 140 ? 14.703 12.188 25.297 1 46.38 140 LEU A O 1
ATOM 1105 N N . GLN A 1 141 ? 13.25 10.516 25.344 1 42.88 141 GLN A N 1
ATOM 1106 C CA . GLN A 1 141 ? 14.078 9.562 26.062 1 42.88 141 GLN A CA 1
ATOM 1107 C C . GLN A 1 141 ? 14.445 8.375 25.172 1 42.88 141 GLN A C 1
ATOM 1109 O O . GLN A 1 141 ? 13.703 8.023 24.25 1 42.88 141 GLN A O 1
ATOM 1114 N N . VAL A 1 142 ? 15.742 7.984 25.328 1 38.75 142 VAL A N 1
ATOM 1115 C CA . VAL A 1 142 ? 16.266 6.797 24.656 1 38.75 142 VAL A CA 1
ATOM 1116 C C . VAL A 1 142 ? 15.359 5.602 24.953 1 38.75 142 VAL A C 1
ATOM 1118 O O . VAL A 1 142 ? 15.141 5.25 26.109 1 38.75 142 VAL A O 1
ATOM 1121 N N . VAL A 1 143 ? 14.438 5.293 24.25 1 35.59 143 VAL A N 1
ATOM 1122 C CA . VAL A 1 143 ? 13.602 4.152 24.609 1 35.59 143 VAL A CA 1
ATOM 1123 C C . VAL A 1 143 ? 14.398 2.859 24.484 1 35.59 143 VAL A C 1
ATOM 1125 O O . VAL A 1 143 ? 14.57 2.123 25.453 1 35.59 143 VAL A O 1
ATOM 1128 N N . ASP A 1 144 ? 13.961 1.937 23.531 1 33.75 144 ASP A N 1
ATOM 1129 C CA . ASP A 1 144 ? 14.516 0.587 23.562 1 33.75 144 ASP A CA 1
ATOM 1130 C C . ASP A 1 144 ? 15.945 0.571 23.031 1 33.75 144 ASP A C 1
ATOM 1132 O O . ASP A 1 144 ? 16.203 1.064 21.922 1 33.75 144 ASP A O 1
ATOM 1136 N N . PRO A 1 145 ? 16.922 0.277 23.969 1 32.41 145 PRO A N 1
ATOM 1137 C CA . PRO A 1 145 ? 18.359 0.092 23.734 1 32.41 145 PRO A CA 1
ATOM 1138 C C . PRO A 1 145 ? 18.656 -0.729 22.484 1 32.41 145 PRO A C 1
ATOM 1140 O O . PRO A 1 145 ? 19.797 -0.748 22.016 1 32.41 145 PRO A O 1
ATOM 1143 N N . VAL A 1 146 ? 18.031 -1.901 22.516 1 32.84 146 VAL A N 1
ATOM 1144 C CA . VAL A 1 146 ? 18.578 -2.826 21.516 1 32.84 146 VAL A CA 1
ATOM 1145 C C . VAL A 1 146 ? 18.594 -2.156 20.156 1 32.84 146 VAL A C 1
ATOM 1147 O O . VAL A 1 146 ? 19.531 -2.371 19.359 1 32.84 146 VAL A O 1
ATOM 1150 N N . TRP A 1 147 ? 17.406 -1.782 19.688 1 34 147 TRP A N 1
ATOM 1151 C CA . TRP A 1 147 ? 17.562 -1.078 18.422 1 34 147 TRP A CA 1
ATOM 1152 C C . TRP A 1 147 ? 17.984 0.367 18.641 1 34 147 TRP A C 1
ATOM 1154 O O . TRP A 1 147 ? 17.234 1.158 19.234 1 34 147 TRP A O 1
ATOM 1164 N N . SER A 1 148 ? 19.062 0.675 19.266 1 33.38 148 SER A N 1
ATOM 1165 C CA . SER A 1 148 ? 19.906 1.748 19.781 1 33.38 148 SER A CA 1
ATOM 1166 C C . SER A 1 148 ? 19.453 3.107 19.266 1 33.38 148 SER A C 1
ATOM 1168 O O . SER A 1 148 ? 19.328 4.066 20.031 1 33.38 148 SER A O 1
ATOM 1170 N N . GLN A 1 149 ? 19.75 3.426 18.031 1 33.94 149 GLN A N 1
ATOM 1171 C CA . GLN A 1 149 ? 19.797 4.777 17.484 1 33.94 149 GLN A CA 1
ATOM 1172 C C . GLN A 1 149 ? 18.391 5.32 17.234 1 33.94 149 GLN A C 1
ATOM 1174 O O . GLN A 1 149 ? 18.234 6.379 16.625 1 33.94 149 GLN A O 1
ATOM 1179 N N . THR A 1 150 ? 17.453 4.453 17.422 1 35.41 150 THR A N 1
ATOM 1180 C CA . THR A 1 150 ? 16.141 5 17.141 1 35.41 150 THR A CA 1
ATOM 1181 C C . THR A 1 150 ? 15.617 5.805 18.328 1 35.41 150 THR A C 1
ATOM 1183 O O . THR A 1 150 ? 15.477 5.273 19.438 1 35.41 150 THR A O 1
ATOM 1186 N N . ILE A 1 151 ? 16.203 6.918 18.547 1 32.31 151 ILE A N 1
ATOM 1187 C CA . ILE A 1 151 ? 15.648 7.875 19.5 1 32.31 151 ILE A CA 1
ATOM 1188 C C . ILE A 1 151 ? 14.156 8.062 19.219 1 32.31 151 ILE A C 1
ATOM 1190 O O . ILE A 1 151 ? 13.75 8.25 18.078 1 32.31 151 ILE A O 1
ATOM 1194 N N . GLY A 1 152 ? 13.375 7.117 19.656 1 39.03 152 GLY A N 1
ATOM 1195 C CA . GLY A 1 152 ? 11.961 7.367 19.438 1 39.03 152 GLY A CA 1
ATOM 1196 C C . GLY A 1 152 ? 11.227 7.832 20.688 1 39.03 152 GLY A C 1
ATOM 1197 O O . GLY A 1 152 ? 11.766 7.75 21.797 1 39.03 152 GLY A O 1
ATOM 1198 N N . ALA A 1 153 ? 10.625 8.844 20.703 1 39.88 153 ALA A N 1
ATOM 1199 C CA . ALA A 1 153 ? 9.703 9.18 21.781 1 39.88 153 ALA A CA 1
ATOM 1200 C C . ALA A 1 153 ? 8.312 8.609 21.516 1 39.88 153 ALA A C 1
ATOM 1202 O O . ALA A 1 153 ? 7.875 8.539 20.375 1 39.88 153 ALA A O 1
ATOM 1203 N N . SER A 1 154 ? 7.949 7.52 22.156 1 42.47 154 SER A N 1
ATOM 1204 C CA . SER A 1 154 ? 6.574 7.039 22.062 1 42.47 154 SER A CA 1
ATOM 1205 C C . SER A 1 154 ? 5.676 7.738 23.078 1 42.47 154 SER A C 1
ATOM 1207 O O . SER A 1 154 ? 6.051 7.906 24.25 1 42.47 154 SER A O 1
ATOM 1209 N N . LEU A 1 155 ? 4.973 8.695 22.656 1 44.25 155 LEU A N 1
ATOM 1210 C CA . LEU A 1 155 ? 3.994 9.258 23.594 1 44.25 155 LEU A CA 1
ATOM 1211 C C . LEU A 1 155 ? 2.707 8.438 23.578 1 44.25 155 LEU A C 1
ATOM 1213 O O . LEU A 1 155 ? 2.27 7.977 22.516 1 44.25 155 LEU A O 1
ATOM 1217 N N . SER A 1 156 ? 2.473 7.945 24.719 1 45.94 156 SER A N 1
ATOM 1218 C CA . SER A 1 156 ? 1.208 7.234 24.875 1 45.94 156 SER A CA 1
ATOM 1219 C C . SER A 1 156 ? 0.025 8.117 24.5 1 45.94 156 SER A C 1
ATOM 1221 O O . SER A 1 156 ? 0.167 9.336 24.391 1 45.94 156 SER A O 1
ATOM 1223 N N . GLU A 1 157 ? -1.032 7.441 24.094 1 47.81 157 GLU A N 1
ATOM 1224 C CA . GLU A 1 157 ? -2.277 8.172 23.891 1 47.81 157 GLU A CA 1
ATOM 1225 C C . GLU A 1 157 ? -2.529 9.156 25.031 1 47.81 157 GLU A C 1
ATOM 1227 O O . GLU A 1 157 ? -2.982 10.281 24.812 1 47.81 157 GLU A O 1
ATOM 1232 N N . GLU A 1 158 ? -2.307 8.609 26.062 1 46.91 158 GLU A N 1
ATOM 1233 C CA . GLU A 1 158 ? -2.516 9.43 27.25 1 46.91 158 GLU A CA 1
ATOM 1234 C C . GLU A 1 158 ? -1.588 10.641 27.266 1 46.91 158 GLU A C 1
ATOM 1236 O O . GLU A 1 158 ? -1.999 11.742 27.641 1 46.91 158 GLU A O 1
ATOM 1241 N N . ASP A 1 159 ? -0.429 10.375 26.844 1 49.28 159 ASP A N 1
ATOM 1242 C CA . ASP A 1 159 ? 0.516 11.484 26.812 1 49.28 159 ASP A CA 1
ATOM 1243 C C . ASP A 1 159 ? 0.115 12.516 25.766 1 49.28 159 ASP A C 1
ATOM 1245 O O . ASP A 1 159 ? 0.207 13.727 26 1 49.28 159 ASP A O 1
ATOM 1249 N N . LEU A 1 160 ? -0.309 11.953 24.688 1 50.5 160 LEU A N 1
ATOM 1250 C CA . LEU A 1 160 ? -0.734 12.82 23.594 1 50.5 160 LEU A CA 1
ATOM 1251 C C . LEU A 1 160 ? -1.999 13.586 23.969 1 50.5 160 LEU A C 1
ATOM 1253 O O . LEU A 1 160 ? -2.141 14.766 23.641 1 50.5 160 LEU A O 1
ATOM 1257 N N . ALA A 1 161 ? -2.805 12.812 24.609 1 51.25 161 ALA A N 1
ATOM 1258 C CA . ALA A 1 161 ? -4.031 13.445 25.094 1 51.25 161 ALA A CA 1
ATOM 1259 C C . ALA A 1 161 ? -3.719 14.594 26.047 1 51.25 161 ALA A C 1
ATOM 1261 O O . ALA A 1 161 ? -4.527 15.508 26.219 1 51.25 161 ALA A O 1
ATOM 1262 N N . GLY A 1 162 ? -2.699 14.406 26.578 1 48.78 162 GLY A N 1
ATOM 1263 C CA . GLY A 1 162 ? -2.312 15.445 27.516 1 48.78 162 GLY A CA 1
ATOM 1264 C C . GLY A 1 162 ? -1.711 16.656 26.844 1 48.78 162 GLY A C 1
ATOM 1265 O O . GLY A 1 162 ? -1.492 17.688 27.5 1 48.78 162 GLY A O 1
ATOM 1266 N N . ILE A 1 163 ? -1.397 16.375 25.641 1 47.72 163 ILE A N 1
ATOM 1267 C CA . ILE A 1 163 ? -0.863 17.547 24.953 1 47.72 163 ILE A CA 1
ATOM 1268 C C . ILE A 1 163 ? -2.01 18.453 24.5 1 47.72 163 ILE A C 1
ATOM 1270 O O . ILE A 1 163 ? -2.807 18.062 23.641 1 47.72 163 ILE A O 1
ATOM 1274 N N . PRO A 1 164 ? -2.297 19.453 25.219 1 47.28 164 PRO A N 1
ATOM 1275 C CA . PRO A 1 164 ? -3.453 20.312 24.984 1 47.28 164 PRO A CA 1
ATOM 1276 C C . PRO A 1 164 ? -3.689 20.609 23.516 1 47.28 164 PRO A C 1
ATOM 1278 O O . PRO A 1 164 ? -4.836 20.625 23.062 1 47.28 164 PRO A O 1
ATOM 1281 N N . ILE A 1 165 ? -2.654 20.812 22.844 1 46.03 165 ILE A N 1
ATOM 1282 C CA . ILE A 1 165 ? -2.83 21.25 21.453 1 46.03 165 ILE A CA 1
ATOM 1283 C C . ILE A 1 165 ? -3.393 20.109 20.625 1 46.03 165 ILE A C 1
ATOM 1285 O O . ILE A 1 165 ? -4.141 20.344 19.672 1 46.03 165 ILE A O 1
ATOM 1289 N N . LEU A 1 166 ? -3.096 18.953 20.953 1 52.91 166 LEU A N 1
ATOM 1290 C CA . LEU A 1 166 ? -3.623 17.828 20.203 1 52.91 166 LEU A CA 1
ATOM 1291 C C . LEU A 1 166 ? -5.125 17.672 20.438 1 52.91 166 LEU A C 1
ATOM 1293 O O . LEU A 1 166 ? -5.84 17.172 19.562 1 52.91 166 LEU A O 1
ATOM 1297 N N . GLN A 1 167 ? -5.543 17.969 21.594 1 46.38 167 GLN A N 1
ATOM 1298 C CA . GLN A 1 167 ? -6.965 17.922 21.922 1 46.38 167 GLN A CA 1
ATOM 1299 C C . GLN A 1 167 ? -7.758 18.891 21.047 1 46.38 167 GLN A C 1
ATOM 1301 O O . GLN A 1 167 ? -8.961 18.703 20.844 1 46.38 167 GLN A O 1
ATOM 1306 N N . MET A 1 168 ? -7.047 19.812 20.672 1 40.31 168 MET A N 1
ATOM 1307 C CA . MET A 1 168 ? -7.746 20.828 19.891 1 40.31 168 MET A CA 1
ATOM 1308 C C . MET A 1 168 ? -7.793 20.438 18.406 1 40.31 168 MET A C 1
ATOM 1310 O O . MET A 1 168 ? -8.391 21.141 17.594 1 40.31 168 MET A O 1
ATOM 1314 N N . LEU A 1 169 ? -7.121 19.406 18.125 1 44.66 169 LEU A N 1
ATOM 1315 C CA . LEU A 1 169 ? -7.082 19.078 16.703 1 44.66 169 LEU A CA 1
ATOM 1316 C C . LEU A 1 169 ? -8.422 18.516 16.234 1 44.66 169 LEU A C 1
ATOM 1318 O O . LEU A 1 169 ? -8.938 17.562 16.828 1 44.66 169 LEU A O 1
ATOM 1322 N N . PRO A 1 170 ? -9.148 19.297 15.531 1 41.12 170 PRO A N 1
ATOM 1323 C CA . PRO A 1 170 ? -10.43 18.797 15.023 1 41.12 170 PRO A CA 1
ATOM 1324 C C . PRO A 1 170 ? -10.281 17.531 14.188 1 41.12 170 PRO A C 1
ATOM 1326 O O . PRO A 1 170 ? -9.219 17.281 13.617 1 41.12 170 PRO A O 1
ATOM 1329 N N . LEU A 1 171 ? -10.992 16.531 14.562 1 44.19 171 LEU A N 1
ATOM 1330 C CA . LEU A 1 171 ? -11.133 15.398 13.641 1 44.19 171 LEU A CA 1
ATOM 1331 C C . LEU A 1 171 ? -11.328 15.883 12.211 1 44.19 171 LEU A C 1
ATOM 1333 O O . LEU A 1 171 ? -12.18 16.734 11.953 1 44.19 171 LEU A O 1
ATOM 1337 N N . LEU A 1 172 ? -10.289 15.961 11.5 1 40.5 172 LEU A N 1
ATOM 1338 C CA . LEU A 1 172 ? -10.289 16.484 10.141 1 40.5 172 LEU A CA 1
ATOM 1339 C C . LEU A 1 172 ? -11.297 15.742 9.273 1 40.5 172 LEU A C 1
ATOM 1341 O O . LEU A 1 172 ? -11.406 14.516 9.359 1 40.5 172 LEU A O 1
ATOM 1345 N N . ASP A 1 173 ? -12.375 16.453 9.023 1 44.5 173 ASP A N 1
ATOM 1346 C CA . ASP A 1 173 ? -13.227 15.977 7.938 1 44.5 173 ASP A CA 1
ATOM 1347 C C . ASP A 1 173 ? -12.438 15.859 6.633 1 44.5 173 ASP A C 1
ATOM 1349 O O . ASP A 1 173 ? -11.68 16.766 6.277 1 44.5 173 ASP A O 1
ATOM 1353 N N . PRO A 1 174 ? -12.438 14.625 6.098 1 41.97 174 PRO A N 1
ATOM 1354 C CA . PRO A 1 174 ? -11.68 14.492 4.848 1 41.97 174 PRO A CA 1
ATOM 1355 C C . PRO A 1 174 ? -12.102 15.523 3.799 1 41.97 174 PRO A C 1
ATOM 1357 O O . PRO A 1 174 ? -13.227 16.031 3.844 1 41.97 174 PRO A O 1
ATOM 1360 N N . MET B 1 1 ? -6.453 -5.188 -17.141 1 27.95 1 MET B N 1
ATOM 1361 C CA . MET B 1 1 ? -5.176 -5.141 -17.844 1 27.95 1 MET B CA 1
ATOM 1362 C C . MET B 1 1 ? -4.02 -5.441 -16.906 1 27.95 1 MET B C 1
ATOM 1364 O O . MET B 1 1 ? -3.965 -4.91 -15.789 1 27.95 1 MET B O 1
ATOM 1368 N N . GLU B 1 2 ? -3.617 -6.629 -17.031 1 34.28 2 GLU B N 1
ATOM 1369 C CA . GLU B 1 2 ? -2.504 -7.113 -16.219 1 34.28 2 GLU B CA 1
ATOM 1370 C C . GLU B 1 2 ? -1.162 -6.711 -16.828 1 34.28 2 GLU B C 1
ATOM 1372 O O . GLU B 1 2 ? -1.01 -6.688 -18.047 1 34.28 2 GLU B O 1
ATOM 1377 N N . SER B 1 3 ? -0.59 -5.75 -16.109 1 31.88 3 SER B N 1
ATOM 1378 C CA . SER B 1 3 ? 0.717 -5.418 -16.656 1 31.88 3 SER B CA 1
ATOM 1379 C C . SER B 1 3 ? 1.837 -6.113 -15.898 1 31.88 3 SER B C 1
ATOM 1381 O O . SER B 1 3 ? 1.739 -6.309 -14.68 1 31.88 3 SER B O 1
ATOM 1383 N N . LEU B 1 4 ? 2.465 -6.898 -16.672 1 34.06 4 LEU B N 1
ATOM 1384 C CA . LEU B 1 4 ? 3.697 -7.5 -16.172 1 34.06 4 LEU B CA 1
ATOM 1385 C C . LEU B 1 4 ? 4.902 -6.629 -16.516 1 34.06 4 LEU B C 1
ATOM 1387 O O . LEU B 1 4 ? 4.996 -6.102 -17.625 1 34.06 4 LEU B O 1
ATOM 1391 N N . GLY B 1 5 ? 5.387 -5.988 -15.438 1 32.12 5 GLY B N 1
ATOM 1392 C CA . GLY B 1 5 ? 6.613 -5.27 -15.734 1 32.12 5 GLY B CA 1
ATOM 1393 C C . GLY B 1 5 ? 7.824 -5.832 -15.008 1 32.12 5 GLY B C 1
ATOM 1394 O O . GLY B 1 5 ? 7.68 -6.566 -14.023 1 32.12 5 GLY B O 1
ATOM 1395 N N . ILE B 1 6 ? 8.836 -5.93 -15.719 1 33.38 6 ILE B N 1
ATOM 1396 C CA . ILE B 1 6 ? 10.117 -6.316 -15.141 1 33.38 6 ILE B CA 1
ATOM 1397 C C . ILE B 1 6 ? 10.914 -5.066 -14.766 1 33.38 6 ILE B C 1
ATOM 1399 O O . ILE B 1 6 ? 11.031 -4.141 -15.57 1 33.38 6 ILE B O 1
ATOM 1403 N N . LEU B 1 7 ? 10.992 -4.945 -13.547 1 35.25 7 LEU B N 1
ATOM 1404 C CA . LEU B 1 7 ? 11.844 -3.854 -13.078 1 35.25 7 LEU B CA 1
ATOM 1405 C C . LEU B 1 7 ? 13.32 -4.191 -13.273 1 35.25 7 LEU B C 1
ATOM 1407 O O . LEU B 1 7 ? 13.68 -5.363 -13.406 1 35.25 7 LEU B O 1
ATOM 1411 N N . PRO B 1 8 ? 14.039 -3.141 -13.383 1 33.84 8 PRO B N 1
ATOM 1412 C CA . PRO B 1 8 ? 15.477 -3.361 -13.602 1 33.84 8 PRO B CA 1
ATOM 1413 C C . PRO B 1 8 ? 16.031 -4.504 -12.75 1 33.84 8 PRO B C 1
ATOM 1415 O O . PRO B 1 8 ? 16.938 -5.215 -13.188 1 33.84 8 PRO B O 1
ATOM 1418 N N . ASN B 1 9 ? 15.75 -4.645 -11.695 1 35.25 9 ASN B N 1
ATOM 1419 C CA . ASN B 1 9 ? 16.328 -5.691 -10.852 1 35.25 9 ASN B CA 1
ATOM 1420 C C . ASN B 1 9 ? 15.664 -7.043 -11.109 1 35.25 9 ASN B C 1
ATOM 1422 O O . ASN B 1 9 ? 15.742 -7.949 -10.281 1 35.25 9 ASN B O 1
ATOM 1426 N N . GLN B 1 10 ? 15.258 -7.238 -12.375 1 34.81 10 GLN B N 1
ATOM 1427 C CA . GLN B 1 10 ? 14.719 -8.523 -12.797 1 34.81 10 GLN B CA 1
ATOM 1428 C C . GLN B 1 10 ? 13.445 -8.867 -12.031 1 34.81 10 GLN B C 1
ATOM 1430 O O . GLN B 1 10 ? 13.156 -10.039 -11.797 1 34.81 10 GLN B O 1
ATOM 1435 N N . GLU B 1 11 ? 13.055 -7.863 -11.531 1 36.78 11 GLU B N 1
ATOM 1436 C CA . GLU B 1 11 ? 11.836 -8.156 -10.781 1 36.78 11 GLU B CA 1
ATOM 1437 C C . GLU B 1 11 ? 10.594 -8 -11.656 1 36.78 11 GLU B C 1
ATOM 1439 O O . GLU B 1 11 ? 10.484 -7.035 -12.414 1 36.78 11 GLU B O 1
ATOM 1444 N N . VAL B 1 12 ? 10.133 -9.164 -12.125 1 35.62 12 VAL B N 1
ATOM 1445 C CA . VAL B 1 12 ? 8.875 -9.258 -12.859 1 35.62 12 VAL B CA 1
ATOM 1446 C C . VAL B 1 12 ? 7.734 -8.719 -12.008 1 35.62 12 VAL B C 1
ATOM 1448 O O . VAL B 1 12 ? 7.656 -9.008 -10.812 1 35.62 12 VAL B O 1
ATOM 1451 N N . PHE B 1 13 ? 7.344 -7.52 -12.453 1 35.25 13 PHE B N 1
ATOM 1452 C CA . PHE B 1 13 ? 6.18 -7.062 -11.695 1 35.25 13 PHE B CA 1
ATOM 1453 C C . PHE B 1 13 ? 4.895 -7.363 -12.453 1 35.25 13 PHE B C 1
ATOM 1455 O O . PHE B 1 13 ? 4.879 -7.375 -13.688 1 35.25 13 PHE B O 1
ATOM 1462 N N . PHE B 1 14 ? 4.16 -8.359 -12.086 1 38.19 14 PHE B N 1
ATOM 1463 C CA . PHE B 1 14 ? 2.807 -8.555 -12.602 1 38.19 14 PHE B CA 1
ATOM 1464 C C . PHE B 1 14 ? 1.846 -7.547 -11.977 1 38.19 14 PHE B C 1
ATOM 1466 O O . PHE B 1 14 ? 1.829 -7.367 -10.758 1 38.19 14 PHE B O 1
ATOM 1473 N N . ARG B 1 15 ? 1.575 -6.5 -12.906 1 40.12 15 ARG B N 1
ATOM 1474 C CA . ARG B 1 15 ? 0.552 -5.582 -12.414 1 40.12 15 ARG B CA 1
ATOM 1475 C C . ARG B 1 15 ? -0.831 -5.98 -12.922 1 40.12 15 ARG B C 1
ATOM 1477 O O . ARG B 1 15 ? -1.005 -6.27 -14.109 1 40.12 15 ARG B O 1
ATOM 1484 N N . VAL B 1 16 ? -1.683 -6.672 -12.227 1 41.91 16 VAL B N 1
ATOM 1485 C CA . VAL B 1 16 ? -3.082 -6.883 -12.578 1 41.91 16 VAL B CA 1
ATOM 1486 C C . VAL B 1 16 ? -3.807 -5.539 -12.641 1 41.91 16 VAL B C 1
ATOM 1488 O O . VAL B 1 16 ? -3.625 -4.688 -11.773 1 41.91 16 VAL B O 1
ATOM 1491 N N . SER B 1 17 ? -4.062 -5.234 -13.945 1 46.62 17 SER B N 1
ATOM 1492 C CA . SER B 1 17 ? -4.871 -4.027 -14.07 1 46.62 17 SER B CA 1
ATOM 1493 C C . SER B 1 17 ? -6.043 -4.043 -13.094 1 46.62 17 SER B C 1
ATOM 1495 O O . SER B 1 17 ? -6.906 -4.922 -13.164 1 46.62 17 SER B O 1
ATOM 1497 N N . LEU B 1 18 ? -5.895 -3.561 -12.039 1 52.94 18 LEU B N 1
ATOM 1498 C CA . LEU B 1 18 ? -6.891 -3.461 -10.969 1 52.94 18 LEU B CA 1
ATOM 1499 C C . LEU B 1 18 ? -8.008 -2.504 -11.359 1 52.94 18 LEU B C 1
ATOM 1501 O O . LEU B 1 18 ? -8.758 -2.031 -10.5 1 52.94 18 LEU B O 1
ATOM 1505 N N . ASP B 1 19 ? -8.133 -2.432 -12.75 1 57.06 19 ASP B N 1
ATOM 1506 C CA . ASP B 1 19 ? -9.148 -1.463 -13.141 1 57.06 19 ASP B CA 1
ATOM 1507 C C . ASP B 1 19 ? -10.539 -2.092 -13.133 1 57.06 19 ASP B C 1
ATOM 1509 O O . ASP B 1 19 ? -11.023 -2.559 -14.172 1 57.06 19 ASP B O 1
ATOM 1513 N N . GLN B 1 20 ? -10.961 -2.443 -12.07 1 67.06 20 GLN B N 1
ATOM 1514 C CA . GLN B 1 20 ? -12.344 -2.879 -11.914 1 67.06 20 GLN B CA 1
ATOM 1515 C C . GLN B 1 20 ? -13.094 -1.999 -10.922 1 67.06 20 GLN B C 1
ATOM 1517 O O . GLN B 1 20 ? -12.539 -1.605 -9.891 1 67.06 20 GLN B O 1
ATOM 1522 N N . PRO B 1 21 ? -14.32 -1.669 -11.336 1 78.81 21 PRO B N 1
ATOM 1523 C CA . PRO B 1 21 ? -15.102 -0.863 -10.398 1 78.81 21 PRO B CA 1
ATOM 1524 C C . PRO B 1 21 ? -15.367 -1.589 -9.086 1 78.81 21 PRO B C 1
ATOM 1526 O O . PRO B 1 21 ? -15.586 -2.805 -9.078 1 78.81 21 PRO B O 1
ATOM 1529 N N . ILE B 1 22 ? -15.156 -0.896 -8.031 1 86.69 22 ILE B N 1
ATOM 1530 C CA . ILE B 1 22 ? -15.523 -1.383 -6.707 1 86.69 22 ILE B CA 1
ATOM 1531 C C . ILE B 1 22 ? -16.844 -0.75 -6.277 1 86.69 22 ILE B C 1
ATOM 1533 O O . ILE B 1 22 ? -16.891 0.425 -5.906 1 86.69 22 ILE B O 1
ATOM 1537 N N . THR B 1 23 ? -17.875 -1.638 -6.289 1 87.81 23 THR B N 1
ATOM 1538 C CA . THR B 1 23 ? -19.203 -1.07 -6.16 1 87.81 23 THR B CA 1
ATOM 1539 C C . THR B 1 23 ? -19.766 -1.309 -4.762 1 87.81 23 THR B C 1
ATOM 1541 O O . THR B 1 23 ? -20.703 -0.629 -4.336 1 87.81 23 THR B O 1
ATOM 1544 N N . ASP B 1 24 ? -19.234 -2.309 -4.172 1 89.69 24 ASP B N 1
ATOM 1545 C CA . ASP B 1 24 ? -19.688 -2.588 -2.814 1 89.69 24 ASP B CA 1
ATOM 1546 C C . ASP B 1 24 ? -18.578 -3.217 -1.975 1 89.69 24 ASP B C 1
ATOM 1548 O O . ASP B 1 24 ? -17.469 -3.434 -2.467 1 89.69 24 ASP B O 1
ATOM 1552 N N . ILE B 1 25 ? -18.938 -3.488 -0.784 1 90.69 25 ILE B N 1
ATOM 1553 C CA . ILE B 1 25 ? -17.938 -3.926 0.183 1 90.69 25 ILE B CA 1
ATOM 1554 C C . ILE B 1 25 ? -17.484 -5.348 -0.149 1 90.69 25 ILE B C 1
ATOM 1556 O O . ILE B 1 25 ? -16.312 -5.695 0.056 1 90.69 25 ILE B O 1
ATOM 1560 N N . GLU B 1 26 ? -18.359 -6.078 -0.648 1 89.81 26 GLU B N 1
ATOM 1561 C CA . GLU B 1 26 ? -17.984 -7.426 -1.053 1 89.81 26 GLU B CA 1
ATOM 1562 C C . GLU B 1 26 ? -17 -7.391 -2.227 1 89.81 26 GLU B C 1
ATOM 1564 O O . GLU B 1 26 ? -16.016 -8.133 -2.246 1 89.81 26 GLU B O 1
ATOM 1569 N N . ALA B 1 27 ? -17.312 -6.555 -3.113 1 86.5 27 ALA B N 1
ATOM 1570 C CA . ALA B 1 27 ? -16.406 -6.371 -4.242 1 86.5 27 ALA B CA 1
ATOM 1571 C C . ALA B 1 27 ? -15.047 -5.883 -3.777 1 86.5 27 ALA B C 1
ATOM 1573 O O . ALA B 1 27 ? -14.016 -6.301 -4.309 1 86.5 27 ALA B O 1
ATOM 1574 N N . LEU B 1 28 ? -15.078 -5.043 -2.807 1 91.06 28 LEU B N 1
ATOM 1575 C CA . LEU B 1 28 ? -13.828 -4.551 -2.238 1 91.06 28 LEU B CA 1
ATOM 1576 C C . LEU B 1 28 ? -13.039 -5.684 -1.587 1 91.06 28 LEU B C 1
ATOM 1578 O O . LEU B 1 28 ? -11.844 -5.836 -1.837 1 91.06 28 LEU B O 1
ATOM 1582 N N . ALA B 1 29 ? -13.68 -6.426 -0.783 1 91.38 29 ALA B N 1
ATOM 1583 C CA . ALA B 1 29 ? -13.008 -7.523 -0.09 1 91.38 29 ALA B CA 1
ATOM 1584 C C . ALA B 1 29 ? -12.398 -8.508 -1.084 1 91.38 29 ALA B C 1
ATOM 1586 O O . ALA B 1 29 ? -11.25 -8.93 -0.92 1 91.38 29 ALA B O 1
ATOM 1587 N N . ASN B 1 30 ? -13.133 -8.773 -2.078 1 85.75 30 ASN B N 1
ATOM 1588 C CA . ASN B 1 30 ? -12.641 -9.695 -3.096 1 85.75 30 ASN B CA 1
ATOM 1589 C C . ASN B 1 30 ? -11.453 -9.109 -3.85 1 85.75 30 ASN B C 1
ATOM 1591 O O . ASN B 1 30 ? -10.484 -9.828 -4.141 1 85.75 30 ASN B O 1
ATOM 1595 N N . TYR B 1 31 ? -11.562 -7.902 -4.113 1 83.94 31 TYR B N 1
ATOM 1596 C CA . TYR B 1 31 ? -10.461 -7.223 -4.781 1 83.94 31 TYR B CA 1
ATOM 1597 C C . TYR B 1 31 ? -9.195 -7.277 -3.938 1 83.94 31 TYR B C 1
ATOM 1599 O O . TYR B 1 31 ? -8.117 -7.617 -4.441 1 83.94 31 TYR B O 1
ATOM 1607 N N . LEU B 1 32 ? -9.328 -6.945 -2.703 1 90.25 32 LEU B N 1
ATOM 1608 C CA . LEU B 1 32 ? -8.172 -6.895 -1.809 1 90.25 32 LEU B CA 1
ATOM 1609 C C . LEU B 1 32 ? -7.566 -8.281 -1.629 1 90.25 32 LEU B C 1
ATOM 1611 O O . LEU B 1 32 ? -6.34 -8.43 -1.615 1 90.25 32 LEU B O 1
ATOM 1615 N N . LYS B 1 33 ? -8.438 -9.258 -1.5 1 89.06 33 LYS B N 1
ATOM 1616 C CA . LYS B 1 33 ? -7.934 -10.625 -1.373 1 89.06 33 LYS B CA 1
ATOM 1617 C C . LYS B 1 33 ? -7.113 -11.023 -2.596 1 89.06 33 LYS B C 1
ATOM 1619 O O . LYS B 1 33 ? -6.008 -11.555 -2.463 1 89.06 33 LYS B O 1
ATOM 1624 N N . ARG B 1 34 ? -7.633 -10.703 -3.701 1 84.94 34 ARG B N 1
ATOM 1625 C CA . ARG B 1 34 ? -6.926 -11.031 -4.934 1 84.94 34 ARG B CA 1
ATOM 1626 C C . ARG B 1 34 ? -5.598 -10.289 -5.023 1 84.94 34 ARG B C 1
ATOM 1628 O O . ARG B 1 34 ? -4.582 -10.867 -5.41 1 84.94 34 ARG B O 1
ATOM 1635 N N . ARG B 1 35 ? -5.68 -9.055 -4.672 1 86.19 35 ARG B N 1
ATOM 1636 C CA . ARG B 1 35 ? -4.477 -8.227 -4.742 1 86.19 35 ARG B CA 1
ATOM 1637 C C . ARG B 1 35 ? -3.387 -8.766 -3.824 1 86.19 35 ARG B C 1
ATOM 1639 O O . ARG B 1 35 ? -2.225 -8.867 -4.223 1 86.19 35 ARG B O 1
ATOM 1646 N N . ILE B 1 36 ? -3.711 -9.125 -2.646 1 90.12 36 ILE B N 1
ATOM 1647 C CA . ILE B 1 36 ? -2.756 -9.648 -1.675 1 90.12 36 ILE B CA 1
ATOM 1648 C C . ILE B 1 36 ? -2.17 -10.969 -2.182 1 90.12 36 ILE B C 1
ATOM 1650 O O . ILE B 1 36 ? -0.953 -11.164 -2.154 1 90.12 36 ILE B O 1
ATOM 1654 N N . ILE B 1 37 ? -3.016 -11.766 -2.701 1 87.06 37 ILE B N 1
ATOM 1655 C CA . ILE B 1 37 ? -2.582 -13.07 -3.195 1 87.06 37 ILE B CA 1
ATOM 1656 C C . ILE B 1 37 ? -1.604 -12.883 -4.355 1 87.06 37 ILE B C 1
ATOM 1658 O O . ILE B 1 37 ? -0.577 -13.562 -4.426 1 87.06 37 ILE B O 1
ATOM 1662 N N . VAL B 1 38 ? -1.883 -11.969 -5.223 1 84.62 38 VAL B N 1
ATOM 1663 C CA . VAL B 1 38 ? -1.029 -11.711 -6.379 1 84.62 38 VAL B CA 1
ATOM 1664 C C . VAL B 1 38 ? 0.346 -11.242 -5.91 1 84.62 38 VAL B C 1
ATOM 1666 O O . VAL B 1 38 ? 1.372 -11.688 -6.426 1 84.62 38 VAL B O 1
ATOM 1669 N N . LEU B 1 39 ? 0.375 -10.367 -4.922 1 86.88 39 LEU B N 1
ATOM 1670 C CA . LEU B 1 39 ? 1.638 -9.844 -4.422 1 86.88 39 LEU B CA 1
ATOM 1671 C C . LEU B 1 39 ? 2.439 -10.93 -3.715 1 86.88 39 LEU B C 1
ATOM 1673 O O . LEU B 1 39 ? 3.652 -11.039 -3.91 1 86.88 39 LEU B O 1
ATOM 1677 N N . PHE B 1 40 ? 1.781 -11.742 -2.977 1 91.19 40 PHE B N 1
ATOM 1678 C CA . PHE B 1 40 ? 2.438 -12.875 -2.344 1 91.19 40 PHE B CA 1
ATOM 1679 C C . PHE B 1 40 ? 2.949 -13.859 -3.391 1 91.19 40 PHE B C 1
ATOM 1681 O O . PHE B 1 40 ? 4.074 -14.352 -3.293 1 91.19 40 PHE B O 1
ATOM 1688 N N . ALA B 1 41 ? 2.088 -14.133 -4.363 1 86.62 41 ALA B N 1
ATOM 1689 C CA . ALA B 1 41 ? 2.416 -15.102 -5.406 1 86.62 41 ALA B CA 1
ATOM 1690 C C . ALA B 1 41 ? 3.676 -14.688 -6.164 1 86.62 41 ALA B C 1
ATOM 1692 O O . ALA B 1 41 ? 4.445 -15.539 -6.609 1 86.62 41 ALA B O 1
ATOM 1693 N N . GLY B 1 42 ? 3.916 -13.43 -6.289 1 84.44 42 GLY B N 1
ATOM 1694 C CA . GLY B 1 42 ? 5.133 -12.961 -6.934 1 84.44 42 GLY B CA 1
ATOM 1695 C C . GLY B 1 42 ? 6.395 -13.438 -6.242 1 84.44 42 GLY B C 1
ATOM 1696 O O . GLY B 1 42 ? 7.297 -13.977 -6.891 1 84.44 42 GLY B O 1
ATOM 1697 N N . ALA B 1 43 ? 6.43 -13.234 -4.984 1 89.31 43 ALA B N 1
ATOM 1698 C CA . ALA B 1 43 ? 7.59 -13.664 -4.207 1 89.31 43 ALA B CA 1
ATOM 1699 C C . ALA B 1 43 ? 7.727 -15.188 -4.215 1 89.31 43 ALA B C 1
ATOM 1701 O O . ALA B 1 43 ? 8.836 -15.711 -4.312 1 89.31 43 ALA B O 1
ATOM 1702 N N . LEU B 1 44 ? 6.598 -15.836 -4.164 1 89.5 44 LEU B N 1
ATOM 1703 C CA . LEU B 1 44 ? 6.582 -17.297 -4.141 1 89.5 44 LEU B CA 1
ATOM 1704 C C . LEU B 1 44 ? 7.066 -17.859 -5.469 1 89.5 44 LEU B C 1
ATOM 1706 O O . LEU B 1 44 ? 7.891 -18.781 -5.492 1 89.5 44 LEU B O 1
ATOM 1710 N N . ALA B 1 45 ? 6.648 -17.312 -6.527 1 84.38 45 ALA B N 1
ATOM 1711 C CA . ALA B 1 45 ? 6.969 -17.797 -7.867 1 84.38 45 ALA B CA 1
ATOM 1712 C C . ALA B 1 45 ? 8.453 -17.609 -8.18 1 84.38 45 ALA B C 1
ATOM 1714 O O . ALA B 1 45 ? 9.023 -18.391 -8.953 1 84.38 45 ALA B O 1
ATOM 1715 N N . GLU B 1 46 ? 9.023 -16.625 -7.562 1 85.81 46 GLU B N 1
ATOM 1716 C CA . GLU B 1 46 ? 10.445 -16.359 -7.781 1 85.81 46 GLU B CA 1
ATOM 1717 C C . GLU B 1 46 ? 11.305 -17.5 -7.254 1 85.81 46 GLU B C 1
ATOM 1719 O O . GLU B 1 46 ? 12.492 -17.594 -7.586 1 85.81 46 GLU B O 1
ATOM 1724 N N . THR B 1 47 ? 10.711 -18.344 -6.473 1 89.94 47 THR B N 1
ATOM 1725 C CA . THR B 1 47 ? 11.5 -19.422 -5.875 1 89.94 47 THR B CA 1
ATOM 1726 C C . THR B 1 47 ? 11.391 -20.703 -6.699 1 89.94 47 THR B C 1
ATOM 1728 O O . THR B 1 47 ? 12.07 -21.688 -6.422 1 89.94 47 THR B O 1
ATOM 1731 N N . LEU B 1 48 ? 10.57 -20.703 -7.684 1 86 48 LEU B N 1
ATOM 1732 C CA . LEU B 1 48 ? 10.359 -21.906 -8.477 1 86 48 LEU B CA 1
ATOM 1733 C C . LEU B 1 48 ? 11.602 -22.234 -9.305 1 86 48 LEU B C 1
ATOM 1735 O O . LEU B 1 48 ? 12.266 -21.328 -9.82 1 86 48 LEU B O 1
ATOM 1739 N N . SER B 1 49 ? 11.805 -23.438 -9.359 1 84.44 49 SER B N 1
ATOM 1740 C CA . SER B 1 49 ? 12.938 -23.922 -10.141 1 84.44 49 SER B CA 1
ATOM 1741 C C . SER B 1 49 ? 12.586 -24.031 -11.617 1 84.44 49 SER B C 1
ATOM 1743 O O . SER B 1 49 ? 11.406 -24.078 -11.977 1 84.44 49 SER B O 1
ATOM 1745 N N . ALA B 1 50 ? 13.664 -24.094 -12.375 1 74.38 50 ALA B N 1
ATOM 1746 C CA . ALA B 1 50 ? 13.469 -24.266 -13.812 1 74.38 50 ALA B CA 1
ATOM 1747 C C . ALA B 1 50 ? 12.773 -25.594 -14.109 1 74.38 50 ALA B C 1
ATOM 1749 O O . ALA B 1 50 ? 12.828 -26.531 -13.297 1 74.38 50 ALA B O 1
ATOM 1750 N N . ARG B 1 51 ? 12.133 -25.547 -15.188 1 67.69 51 ARG B N 1
ATOM 1751 C CA . ARG B 1 51 ? 11.281 -26.656 -15.594 1 67.69 51 ARG B CA 1
ATOM 1752 C C . ARG B 1 51 ? 12.039 -27.984 -15.531 1 67.69 51 ARG B C 1
ATOM 1754 O O . ARG B 1 51 ? 11.469 -29.016 -15.172 1 67.69 51 ARG B O 1
ATOM 1761 N N . HIS B 1 52 ? 13.25 -27.938 -15.734 1 66.44 52 HIS B N 1
ATOM 1762 C CA . HIS B 1 52 ? 14 -29.188 -15.859 1 66.44 52 HIS B CA 1
ATOM 1763 C C . HIS B 1 52 ? 14.453 -29.703 -14.5 1 66.44 52 HIS B C 1
ATOM 1765 O O . HIS B 1 52 ? 14.875 -30.859 -14.375 1 66.44 52 HIS B O 1
ATOM 1771 N N . ASP B 1 53 ? 14.25 -28.859 -13.547 1 68.88 53 ASP B N 1
ATOM 1772 C CA . ASP B 1 53 ? 14.664 -29.266 -12.203 1 68.88 53 ASP B CA 1
ATOM 1773 C C . ASP B 1 53 ? 13.523 -29.969 -11.469 1 68.88 53 ASP B C 1
ATOM 1775 O O . ASP B 1 53 ? 12.734 -29.328 -10.781 1 68.88 53 ASP B O 1
ATOM 1779 N N . THR B 1 54 ? 13.445 -31.25 -11.641 1 68.56 54 THR B N 1
ATOM 1780 C CA . THR B 1 54 ? 12.352 -32.062 -11.109 1 68.56 54 THR B CA 1
ATOM 1781 C C . THR B 1 54 ? 12.562 -32.344 -9.625 1 68.56 54 THR B C 1
ATOM 1783 O O . THR B 1 54 ? 11.617 -32.688 -8.922 1 68.56 54 THR B O 1
ATOM 1786 N N . GLN B 1 55 ? 13.727 -32.125 -9.156 1 74.88 55 GLN B N 1
ATOM 1787 C CA . GLN B 1 55 ? 14.023 -32.469 -7.766 1 74.88 55 GLN B CA 1
ATOM 1788 C C . GLN B 1 55 ? 13.586 -31.344 -6.82 1 74.88 55 GLN B C 1
ATOM 1790 O O . GLN B 1 55 ? 13.312 -31.594 -5.645 1 74.88 55 GLN B O 1
ATOM 1795 N N . ASN B 1 56 ? 13.453 -30.219 -7.422 1 79 56 ASN B N 1
ATOM 1796 C CA . ASN B 1 56 ? 13.164 -29.062 -6.574 1 79 56 ASN B CA 1
ATOM 1797 C C . ASN B 1 56 ? 11.859 -28.375 -6.984 1 79 56 ASN B C 1
ATOM 1799 O O . ASN B 1 56 ? 11.836 -27.172 -7.215 1 79 56 ASN B O 1
ATOM 1803 N N . ARG B 1 57 ? 10.867 -29.328 -7.012 1 85.75 57 ARG B N 1
ATOM 1804 C CA . ARG B 1 57 ? 9.578 -28.766 -7.414 1 85.75 57 ARG B CA 1
ATOM 1805 C C . ARG B 1 57 ? 8.867 -28.125 -6.227 1 85.75 57 ARG B C 1
ATOM 1807 O O . ARG B 1 57 ? 9.086 -28.516 -5.078 1 85.75 57 ARG B O 1
ATOM 1814 N N . GLY B 1 58 ? 8.117 -27.188 -6.539 1 91.38 58 GLY B N 1
ATOM 1815 C CA . GLY B 1 58 ? 7.352 -26.484 -5.516 1 91.38 58 GLY B CA 1
ATOM 1816 C C . GLY B 1 58 ? 8.039 -25.234 -5.023 1 91.38 58 GLY B C 1
ATOM 1817 O O . GLY B 1 58 ? 9.141 -24.891 -5.465 1 91.38 58 GLY B O 1
ATOM 1818 N N . VAL B 1 59 ? 7.316 -24.562 -4.152 1 93.31 59 VAL B N 1
ATOM 1819 C CA . VAL B 1 59 ? 7.805 -23.297 -3.619 1 93.31 59 VAL B CA 1
ATOM 1820 C C . VAL B 1 59 ? 8.781 -23.562 -2.477 1 93.31 59 VAL B C 1
ATOM 1822 O O . VAL B 1 59 ? 8.562 -24.453 -1.653 1 93.31 59 VAL B O 1
ATOM 1825 N N . ASN B 1 60 ? 9.93 -22.891 -2.57 1 94.38 60 ASN B N 1
ATOM 1826 C CA . ASN B 1 60 ? 10.805 -22.828 -1.399 1 94.38 60 ASN B CA 1
ATOM 1827 C C . ASN B 1 60 ? 10.305 -21.812 -0.377 1 94.38 60 ASN B C 1
ATOM 1829 O O . ASN B 1 60 ? 10.5 -20.609 -0.549 1 94.38 60 ASN B O 1
ATOM 1833 N N . HIS B 1 61 ? 9.766 -22.281 0.669 1 93 61 HIS B N 1
ATOM 1834 C CA . HIS B 1 61 ? 9.047 -21.438 1.612 1 93 61 HIS B CA 1
ATOM 1835 C C . HIS B 1 61 ? 9.992 -20.453 2.297 1 93 61 HIS B C 1
ATOM 1837 O O . HIS B 1 61 ? 9.688 -19.266 2.402 1 93 61 HIS B O 1
ATOM 1843 N N . SER B 1 62 ? 11.078 -20.938 2.734 1 94.25 62 SER B N 1
ATOM 1844 C CA . SER B 1 62 ? 12.031 -20.078 3.438 1 94.25 62 SER B CA 1
ATOM 1845 C C . SER B 1 62 ? 12.57 -18.984 2.521 1 94.25 62 SER B C 1
ATOM 1847 O O . SER B 1 62 ? 12.656 -17.828 2.916 1 94.25 62 SER B O 1
ATOM 1849 N N . LYS B 1 63 ? 12.867 -19.375 1.367 1 93.62 63 LYS B N 1
ATOM 1850 C CA . LYS B 1 63 ? 13.383 -18.406 0.407 1 93.62 63 LYS B CA 1
ATOM 1851 C C . LYS B 1 63 ? 12.32 -17.375 0.036 1 93.62 63 LYS B C 1
ATOM 1853 O O . LYS B 1 63 ? 12.625 -16.188 -0.111 1 93.62 63 LYS B O 1
ATOM 1858 N N . ALA B 1 64 ? 11.133 -17.875 -0.108 1 94.06 64 ALA B N 1
ATOM 1859 C CA . ALA B 1 64 ? 10.039 -16.969 -0.456 1 94.06 64 ALA B CA 1
ATOM 1860 C C . ALA B 1 64 ? 9.836 -15.906 0.627 1 94.06 64 ALA B C 1
ATOM 1862 O O . ALA B 1 64 ? 9.617 -14.734 0.325 1 94.06 64 ALA B O 1
ATOM 1863 N N . PHE B 1 65 ? 9.875 -16.344 1.807 1 93.5 65 PHE B N 1
ATOM 1864 C CA . PHE B 1 65 ? 9.75 -15.422 2.934 1 93.5 65 PHE B CA 1
ATOM 1865 C C . PHE B 1 65 ? 10.867 -14.391 2.924 1 93.5 65 PHE B C 1
ATOM 1867 O O . PHE B 1 65 ? 10.625 -13.203 3.148 1 93.5 65 PHE B O 1
ATOM 1874 N N . GLU B 1 66 ? 12.07 -14.789 2.635 1 94.19 66 GLU B N 1
ATOM 1875 C CA . GLU B 1 66 ? 13.219 -13.898 2.555 1 94.19 66 GLU B CA 1
ATOM 1876 C C . GLU B 1 66 ? 13.07 -12.906 1.408 1 94.19 66 GLU B C 1
ATOM 1878 O O . GLU B 1 66 ? 13.391 -11.719 1.556 1 94.19 66 GLU B O 1
ATOM 1883 N N . ILE B 1 67 ? 12.555 -13.391 0.345 1 90.19 67 ILE B N 1
ATOM 1884 C CA . ILE B 1 67 ? 12.367 -12.539 -0.828 1 90.19 67 ILE B CA 1
ATOM 1885 C C . ILE B 1 67 ? 11.32 -11.469 -0.525 1 90.19 67 ILE B C 1
ATOM 1887 O O . ILE B 1 67 ? 11.547 -10.289 -0.795 1 90.19 67 ILE B O 1
ATOM 1891 N N . PHE B 1 68 ? 10.312 -11.883 0.087 1 92.75 68 PHE B N 1
ATOM 1892 C CA . PHE B 1 68 ? 9.211 -10.961 0.34 1 92.75 68 PHE B CA 1
ATOM 1893 C C . PHE B 1 68 ? 9.602 -9.93 1.395 1 92.75 68 PHE B C 1
ATOM 1895 O O . PHE B 1 68 ? 9.117 -8.797 1.372 1 92.75 68 PHE B O 1
ATOM 1902 N N . HIS B 1 69 ? 10.445 -10.234 2.232 1 91.69 69 HIS B N 1
ATOM 1903 C CA . HIS B 1 69 ? 10.836 -9.328 3.309 1 91.69 69 HIS B CA 1
ATOM 1904 C C . HIS B 1 69 ? 12.227 -8.742 3.062 1 91.69 69 HIS B C 1
ATOM 1906 O O . HIS B 1 69 ? 12.852 -8.211 3.98 1 91.69 69 HIS B O 1
ATOM 1912 N N . SER B 1 70 ? 12.703 -8.883 1.859 1 88.69 70 SER B N 1
ATOM 1913 C CA . SER B 1 70 ? 14.023 -8.359 1.521 1 88.69 70 SER B CA 1
ATOM 1914 C C . SER B 1 70 ? 14.031 -6.832 1.552 1 88.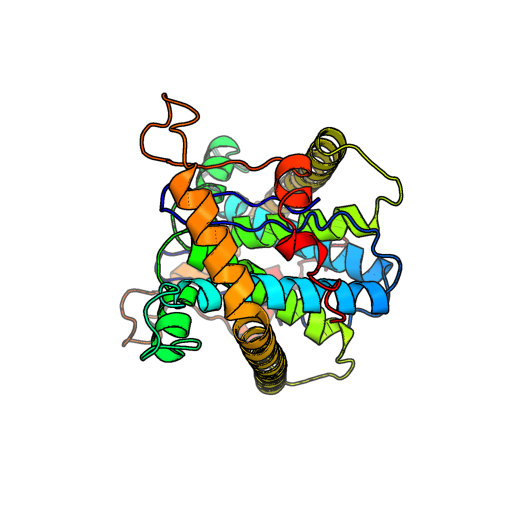69 70 SER B C 1
ATOM 1916 O O . SER B 1 70 ? 12.992 -6.195 1.391 1 88.69 70 SER B O 1
ATOM 1918 N N . PRO B 1 71 ? 15.195 -6.246 1.708 1 87.31 71 PRO B N 1
ATOM 1919 C CA . PRO B 1 71 ? 15.305 -4.785 1.749 1 87.31 71 PRO B CA 1
ATOM 1920 C C . PRO B 1 71 ? 15.289 -4.152 0.359 1 87.31 71 PRO B C 1
ATOM 1922 O O . PRO B 1 71 ? 15.367 -2.928 0.232 1 87.31 71 PRO B O 1
ATOM 1925 N N . PHE B 1 72 ? 15.188 -4.969 -0.602 1 80.81 72 PHE B N 1
ATOM 1926 C CA . PHE B 1 72 ? 15.203 -4.438 -1.959 1 80.81 72 PHE B CA 1
ATOM 1927 C C . PHE B 1 72 ? 13.898 -3.695 -2.26 1 80.81 72 PHE B C 1
ATOM 1929 O O . PHE B 1 72 ? 12.844 -4.051 -1.737 1 80.81 72 PHE B O 1
ATOM 1936 N N . LEU B 1 73 ? 13.953 -2.791 -3.123 1 81.12 73 LEU B N 1
ATOM 1937 C CA . LEU B 1 73 ? 12.898 -1.816 -3.383 1 81.12 73 LEU B CA 1
ATOM 1938 C C . LEU B 1 73 ? 11.578 -2.514 -3.68 1 81.12 73 LEU B C 1
ATOM 1940 O O . LEU B 1 73 ? 10.555 -2.195 -3.07 1 81.12 73 LEU B O 1
ATOM 1944 N N . GLY B 1 74 ? 11.562 -3.471 -4.629 1 81.62 74 GLY B N 1
ATOM 1945 C CA . GLY B 1 74 ? 10.344 -4.168 -5 1 81.62 74 GLY B CA 1
ATOM 1946 C C . GLY B 1 74 ? 9.672 -4.863 -3.832 1 81.62 74 GLY B C 1
ATOM 1947 O O . GLY B 1 74 ? 8.453 -4.766 -3.658 1 81.62 74 GLY B O 1
ATOM 1948 N N . ALA B 1 75 ? 10.461 -5.504 -3.068 1 88.94 75 ALA B N 1
ATOM 1949 C CA . ALA B 1 75 ? 9.93 -6.227 -1.913 1 88.94 75 ALA B CA 1
ATOM 1950 C C . ALA B 1 75 ? 9.398 -5.258 -0.859 1 88.94 75 ALA B C 1
ATOM 1952 O O . ALA B 1 75 ? 8.344 -5.496 -0.266 1 88.94 75 ALA B O 1
ATOM 1953 N N . VAL B 1 76 ? 10.094 -4.215 -0.667 1 85.75 76 VAL B N 1
ATOM 1954 C CA . VAL B 1 76 ? 9.68 -3.193 0.289 1 85.75 76 VAL B CA 1
ATOM 1955 C C . VAL B 1 76 ? 8.336 -2.602 -0.135 1 85.75 76 VAL B C 1
ATOM 1957 O O . VAL B 1 76 ? 7.43 -2.443 0.689 1 85.75 76 VAL B O 1
ATOM 1960 N N . GLN B 1 77 ? 8.195 -2.344 -1.358 1 87.75 77 GLN B N 1
ATOM 1961 C CA . GLN B 1 77 ? 6.953 -1.793 -1.887 1 87.75 77 GLN B CA 1
ATOM 1962 C C . GLN B 1 77 ? 5.816 -2.803 -1.773 1 87.75 77 GLN B C 1
ATOM 1964 O O . GLN B 1 77 ? 4.707 -2.453 -1.357 1 87.75 77 GLN B O 1
ATOM 1969 N N . ASP B 1 78 ? 6.07 -4.035 -2.102 1 86.5 78 ASP B N 1
ATOM 1970 C CA . ASP B 1 78 ? 5.035 -5.062 -2.037 1 86.5 78 ASP B CA 1
ATOM 1971 C C . ASP B 1 78 ? 4.574 -5.289 -0.6 1 86.5 78 ASP B C 1
ATOM 1973 O O . ASP B 1 78 ? 3.377 -5.43 -0.343 1 86.5 78 ASP B O 1
ATOM 1977 N N . ASN B 1 79 ? 5.57 -5.309 0.252 1 91.38 79 ASN B N 1
ATOM 1978 C CA . ASN B 1 79 ? 5.23 -5.484 1.66 1 91.38 79 ASN B CA 1
ATOM 1979 C C . ASN B 1 79 ? 4.336 -4.355 2.166 1 91.38 79 ASN B C 1
ATOM 1981 O O . ASN B 1 79 ? 3.361 -4.602 2.881 1 91.38 79 ASN B O 1
ATOM 1985 N N . ALA B 1 80 ? 4.66 -3.162 1.763 1 89.56 80 ALA B N 1
ATOM 1986 C CA . ALA B 1 80 ? 3.857 -2.014 2.174 1 89.56 80 ALA B CA 1
ATOM 1987 C C . ALA B 1 80 ? 2.445 -2.098 1.603 1 89.56 80 ALA B C 1
ATOM 1989 O O . ALA B 1 80 ? 1.47 -1.803 2.297 1 89.56 80 ALA B O 1
ATOM 1990 N N . ARG B 1 81 ? 2.326 -2.496 0.375 1 90.38 81 ARG B N 1
ATOM 1991 C CA . ARG B 1 81 ? 1.027 -2.643 -0.276 1 90.38 81 ARG B CA 1
ATOM 1992 C C . ARG B 1 81 ? 0.184 -3.707 0.418 1 90.38 81 ARG B C 1
ATOM 1994 O O . ARG B 1 81 ? -0.999 -3.49 0.688 1 90.38 81 ARG B O 1
ATOM 2001 N N . VAL B 1 82 ? 0.78 -4.801 0.693 1 91.56 82 VAL B N 1
ATOM 2002 C CA . VAL B 1 82 ? 0.069 -5.902 1.336 1 91.56 82 VAL B CA 1
ATOM 2003 C C . VAL B 1 82 ? -0.375 -5.484 2.734 1 91.56 82 VAL B C 1
ATOM 2005 O O . VAL B 1 82 ? -1.517 -5.73 3.131 1 91.56 82 VAL B O 1
ATOM 2008 N N . SER B 1 83 ? 0.511 -4.867 3.459 1 91.12 83 SER B N 1
ATOM 2009 C CA . SER B 1 83 ? 0.186 -4.434 4.812 1 91.12 83 SER B CA 1
ATOM 2010 C C . SER B 1 83 ? -1.036 -3.523 4.824 1 91.12 83 SER B C 1
ATOM 2012 O O . SER B 1 83 ? -1.935 -3.691 5.652 1 91.12 83 SER B O 1
ATOM 2014 N N . GLU B 1 84 ? -1.062 -2.629 3.898 1 88.56 84 GLU B N 1
ATOM 2015 C CA . GLU B 1 84 ? -2.201 -1.721 3.812 1 88.56 84 GLU B CA 1
ATOM 2016 C C . GLU B 1 84 ? -3.479 -2.469 3.441 1 88.56 84 GLU B C 1
ATOM 2018 O O . GLU B 1 84 ? -4.535 -2.23 4.027 1 88.56 84 GLU B O 1
ATOM 2023 N N . ALA B 1 85 ? -3.379 -3.324 2.494 1 91.38 85 ALA B N 1
ATOM 2024 C CA . ALA B 1 85 ? -4.531 -4.098 2.045 1 91.38 85 ALA B CA 1
ATOM 2025 C C . ALA B 1 85 ? -5.086 -4.965 3.172 1 91.38 85 ALA B C 1
ATOM 2027 O O . ALA B 1 85 ? -6.301 -5.105 3.316 1 91.38 85 ALA B O 1
ATOM 2028 N N . LEU B 1 86 ? -4.223 -5.496 3.967 1 92.75 86 LEU B N 1
ATOM 2029 C CA . LEU B 1 86 ? -4.641 -6.348 5.078 1 92.75 86 LEU B CA 1
ATOM 2030 C C . LEU B 1 86 ? -5.402 -5.543 6.125 1 92.75 86 LEU B C 1
ATOM 2032 O O . LEU B 1 86 ? -6.395 -6.02 6.676 1 92.75 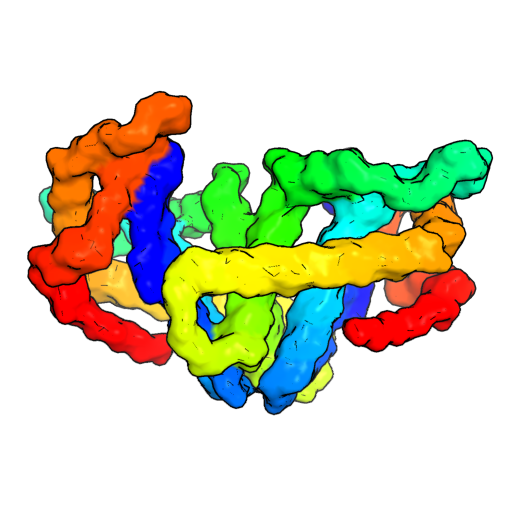86 LEU B O 1
ATOM 2036 N N . ILE B 1 87 ? -4.918 -4.336 6.371 1 88.25 87 ILE B N 1
ATOM 2037 C CA . ILE B 1 87 ? -5.582 -3.484 7.352 1 88.25 87 ILE B CA 1
ATOM 2038 C C . ILE B 1 87 ? -6.992 -3.146 6.871 1 88.25 87 ILE B C 1
ATOM 2040 O O . ILE B 1 87 ? -7.961 -3.271 7.625 1 88.25 87 ILE B O 1
ATOM 2044 N N . VAL B 1 88 ? -7.102 -2.775 5.617 1 89 88 VAL B N 1
ATOM 2045 C CA . VAL B 1 88 ? -8.406 -2.42 5.062 1 89 88 VAL B CA 1
ATOM 2046 C C . VAL B 1 88 ? -9.32 -3.645 5.055 1 89 88 VAL B C 1
ATOM 2048 O O . VAL B 1 88 ? -10.492 -3.557 5.422 1 89 88 VAL B O 1
ATOM 2051 N N . LEU B 1 89 ? -8.773 -4.758 4.66 1 92.81 89 LEU B N 1
ATOM 2052 C CA . LEU B 1 89 ? -9.555 -5.988 4.621 1 92.81 89 LEU B CA 1
ATOM 2053 C C . LEU B 1 89 ? -10.07 -6.352 6.012 1 92.81 89 LEU B C 1
ATOM 2055 O O . LEU B 1 89 ? -11.227 -6.734 6.168 1 92.81 89 LEU B O 1
ATOM 2059 N N . ARG B 1 90 ? -9.227 -6.219 6.949 1 90.56 90 ARG B N 1
ATOM 2060 C CA . ARG B 1 90 ? -9.641 -6.48 8.328 1 90.56 90 ARG B CA 1
ATOM 2061 C C . ARG B 1 90 ? -10.773 -5.543 8.742 1 90.56 90 ARG B C 1
ATOM 2063 O O . ARG B 1 90 ? -11.742 -5.977 9.359 1 90.56 90 ARG B O 1
ATOM 2070 N N . ASN B 1 91 ? -10.633 -4.277 8.383 1 86.44 91 ASN B N 1
ATOM 2071 C CA . ASN B 1 91 ? -11.625 -3.277 8.758 1 86.44 91 ASN B CA 1
ATOM 2072 C C . ASN B 1 91 ? -12.969 -3.539 8.078 1 86.44 91 ASN B C 1
ATOM 2074 O O . ASN B 1 91 ? -14.016 -3.135 8.578 1 86.44 91 ASN B O 1
ATOM 2078 N N . VAL B 1 92 ? -12.945 -4.219 6.961 1 89.56 92 VAL B N 1
ATOM 2079 C CA . VAL B 1 92 ? -14.156 -4.598 6.238 1 89.56 92 VAL B CA 1
ATOM 2080 C C . VAL B 1 92 ? -14.789 -5.824 6.891 1 89.56 92 VAL B C 1
ATOM 2082 O O . VAL B 1 92 ? -16.016 -5.934 6.969 1 89.56 92 VAL B O 1
ATOM 2085 N N . GLN B 1 93 ? -13.984 -6.648 7.41 1 89.19 93 GLN B N 1
ATOM 2086 C CA . GLN B 1 93 ? -14.461 -7.945 7.871 1 89.19 93 GLN B CA 1
ATOM 2087 C C . GLN B 1 93 ? -14.828 -7.898 9.352 1 89.19 93 GLN B C 1
ATOM 2089 O O . GLN B 1 93 ? -15.695 -8.648 9.805 1 89.19 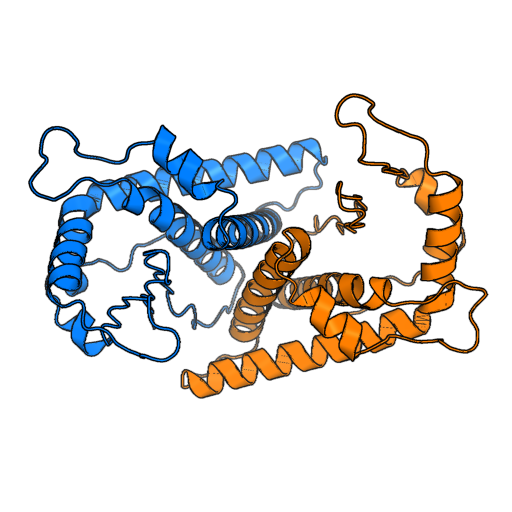93 GLN B O 1
ATOM 2094 N N . SER B 1 94 ? -14.055 -7.031 10.031 1 78.25 94 SER B N 1
ATOM 2095 C CA . SER B 1 94 ? -14.266 -7.016 11.469 1 78.25 94 SER B CA 1
ATOM 2096 C C . SER B 1 94 ? -15 -5.754 11.914 1 78.25 94 SER B C 1
ATOM 2098 O O . SER B 1 94 ? -14.594 -4.641 11.562 1 78.25 94 SER B O 1
ATOM 2100 N N . ARG B 1 95 ? -16.078 -5.965 12.68 1 72.81 95 ARG B N 1
ATOM 2101 C CA . ARG B 1 95 ? -16.906 -4.844 13.109 1 72.81 95 ARG B CA 1
ATOM 2102 C C . ARG B 1 95 ? -16.828 -4.652 14.625 1 72.81 95 ARG B C 1
ATOM 2104 O O . ARG B 1 95 ? -17.406 -3.707 15.164 1 72.81 95 ARG B O 1
ATOM 2111 N N . THR B 1 96 ? -15.977 -5.383 15.133 1 67.19 96 THR B N 1
ATOM 2112 C CA . THR B 1 96 ? -16.016 -5.312 16.578 1 67.19 96 THR B CA 1
ATOM 2113 C C . THR B 1 96 ? -14.773 -4.59 17.125 1 67.19 96 THR B C 1
ATOM 2115 O O . THR B 1 96 ? -13.695 -4.695 16.547 1 67.19 96 THR B O 1
ATOM 2118 N N . PRO B 1 97 ? -15.109 -3.801 18.109 1 66.06 97 PRO B N 1
ATOM 2119 C CA . PRO B 1 97 ? -13.953 -3.197 18.766 1 66.06 97 PRO B CA 1
ATOM 2120 C C . PRO B 1 97 ? -12.961 -4.234 19.297 1 66.06 97 PRO B C 1
ATOM 2122 O O . PRO B 1 97 ? -13.367 -5.285 19.797 1 66.06 97 PRO B O 1
ATOM 2125 N N . CYS B 1 98 ? -11.758 -4.043 19 1 70.25 98 CYS B N 1
ATOM 2126 C CA . CYS B 1 98 ? -10.695 -4.973 19.391 1 70.25 98 CYS B CA 1
ATOM 2127 C C . CYS B 1 98 ? -9.492 -4.223 19.953 1 70.25 98 CYS B C 1
ATOM 2129 O O . CYS B 1 98 ? -9.297 -3.045 19.641 1 70.25 98 CYS B O 1
ATOM 2131 N N . SER B 1 99 ? -8.938 -4.898 20.828 1 73.38 99 SER B N 1
ATOM 2132 C CA . SER B 1 99 ? -7.648 -4.395 21.281 1 73.38 99 SER B CA 1
ATOM 2133 C C . SER B 1 99 ? -6.641 -4.355 20.125 1 73.38 99 SER B C 1
ATOM 2135 O O . SER B 1 99 ? -6.848 -4.996 19.094 1 73.38 99 SER B O 1
ATOM 2137 N N . ALA B 1 100 ? -5.605 -3.57 20.344 1 73.44 100 ALA B N 1
ATOM 2138 C CA . ALA B 1 100 ? -4.543 -3.5 19.344 1 73.44 100 ALA B CA 1
ATOM 2139 C C . ALA B 1 100 ? -3.951 -4.883 19.078 1 73.44 100 ALA B C 1
ATOM 2141 O O . ALA B 1 100 ? -3.652 -5.223 17.938 1 73.44 100 ALA B O 1
ATOM 2142 N N . GLN B 1 101 ? -3.812 -5.594 20.172 1 76.75 101 GLN B N 1
ATOM 2143 C CA . GLN B 1 101 ? -3.26 -6.938 20.047 1 76.75 101 GLN B CA 1
ATOM 2144 C C . GLN B 1 101 ? -4.18 -7.832 19.219 1 76.75 101 GLN B C 1
ATOM 2146 O O . GLN B 1 101 ? -3.713 -8.625 18.391 1 76.75 101 GLN B O 1
ATOM 2151 N N . GLU B 1 102 ? -5.391 -7.684 19.469 1 81.75 102 GLU B N 1
ATOM 2152 C CA . GLU B 1 102 ? -6.367 -8.469 18.719 1 81.75 102 GLU B CA 1
ATOM 2153 C C . GLU B 1 102 ? -6.375 -8.078 17.25 1 81.75 102 GLU B C 1
ATOM 2155 O O . GLU B 1 102 ? -6.504 -8.93 16.375 1 81.75 102 GLU B O 1
ATOM 2160 N N . VAL B 1 103 ? -6.238 -6.844 17.031 1 80.44 103 VAL B N 1
ATOM 2161 C CA . VAL B 1 103 ? -6.188 -6.348 15.656 1 80.44 103 VAL B CA 1
ATOM 2162 C C . VAL B 1 103 ? -4.984 -6.949 14.93 1 80.44 103 VAL B C 1
ATOM 2164 O O . VAL B 1 103 ? -5.117 -7.465 13.82 1 80.44 103 VAL B O 1
ATOM 2167 N N . ASP B 1 104 ? -3.869 -6.926 15.578 1 83.12 104 ASP B N 1
ATOM 2168 C CA . ASP B 1 104 ? -2.652 -7.477 14.992 1 83.12 104 ASP B CA 1
ATOM 2169 C C . ASP B 1 104 ? -2.807 -8.969 14.695 1 83.12 104 ASP B C 1
ATOM 2171 O O . ASP B 1 104 ? -2.357 -9.445 13.656 1 83.12 104 ASP B O 1
ATOM 2175 N N . LEU B 1 105 ? -3.402 -9.602 15.641 1 87.94 105 LEU B N 1
ATOM 2176 C CA . LEU B 1 105 ? -3.611 -11.031 15.469 1 87.94 105 LEU B CA 1
ATOM 2177 C C . LEU B 1 105 ? -4.531 -11.312 14.281 1 87.94 105 LEU B C 1
ATOM 2179 O O . LEU B 1 105 ? -4.281 -12.227 13.492 1 87.94 105 LEU B O 1
ATOM 2183 N N . GLU B 1 106 ? -5.547 -10.523 14.18 1 89.62 106 GLU B N 1
ATOM 2184 C CA . GLU B 1 106 ? -6.484 -10.695 13.07 1 89.62 106 GLU B CA 1
ATOM 2185 C C . GLU B 1 106 ? -5.812 -10.43 11.734 1 89.62 106 GLU B C 1
ATOM 2187 O O . GLU B 1 106 ? -6.016 -11.172 10.766 1 89.62 106 GLU B O 1
ATOM 2192 N N . ILE B 1 107 ? -5.039 -9.438 11.695 1 90.88 107 ILE B N 1
ATOM 2193 C CA . ILE B 1 107 ? -4.328 -9.078 10.469 1 90.88 107 ILE B CA 1
ATOM 2194 C C . ILE B 1 107 ? -3.375 -10.203 10.078 1 90.88 107 ILE B C 1
ATOM 2196 O O . ILE B 1 107 ? -3.322 -10.609 8.914 1 90.88 107 ILE B O 1
ATOM 2200 N N . THR B 1 108 ? -2.699 -10.719 11.039 1 92.5 108 THR B N 1
ATOM 2201 C CA . THR B 1 108 ? -1.756 -11.805 10.805 1 92.5 108 THR B CA 1
ATOM 2202 C C . THR B 1 108 ? -2.479 -13.047 10.297 1 92.5 108 THR B C 1
ATOM 2204 O O . THR B 1 108 ? -2.002 -13.719 9.375 1 92.5 108 THR B O 1
ATOM 2207 N N . GLU B 1 109 ? -3.574 -13.281 10.867 1 94.62 109 GLU B N 1
ATOM 2208 C CA . GLU B 1 109 ? -4.344 -14.445 10.453 1 94.62 109 GLU B CA 1
ATOM 2209 C C . GLU B 1 109 ? -4.812 -14.32 9.008 1 94.62 109 GLU B C 1
ATOM 2211 O O . GLU B 1 109 ? -4.727 -15.273 8.234 1 94.62 109 GLU B O 1
ATOM 2216 N N . ILE B 1 110 ? -5.324 -13.188 8.672 1 95.31 110 ILE B N 1
ATOM 2217 C CA . ILE B 1 110 ? -5.746 -12.945 7.297 1 95.31 110 ILE B CA 1
ATOM 2218 C C . ILE B 1 110 ? -4.551 -13.102 6.355 1 95.31 110 ILE B C 1
ATOM 2220 O O . ILE B 1 110 ? -4.652 -13.766 5.32 1 95.31 110 ILE B O 1
ATOM 2224 N N . GLY B 1 111 ? -3.457 -12.516 6.766 1 96 111 GLY B N 1
ATOM 2225 C CA . GLY B 1 111 ? -2.246 -12.617 5.969 1 96 111 GLY B CA 1
ATOM 2226 C C . GLY B 1 111 ? -1.791 -14.047 5.754 1 96 111 GLY B C 1
ATOM 2227 O O . GLY B 1 111 ? -1.432 -14.43 4.641 1 96 111 GLY B O 1
ATOM 2228 N N . ASN B 1 112 ? -1.841 -14.758 6.809 1 95.88 112 ASN B N 1
ATOM 2229 C CA . ASN B 1 112 ? -1.434 -16.156 6.723 1 95.88 112 ASN B CA 1
ATOM 2230 C C . ASN B 1 112 ? -2.34 -16.953 5.785 1 95.88 112 ASN B C 1
ATOM 2232 O O . ASN B 1 112 ? -1.865 -17.797 5.02 1 95.88 112 ASN B O 1
ATOM 2236 N N . ARG B 1 113 ? -3.555 -16.719 5.848 1 96.88 113 ARG B N 1
ATOM 2237 C CA . ARG B 1 113 ? -4.5 -17.406 4.969 1 96.88 113 ARG B CA 1
ATOM 2238 C C . ARG B 1 113 ? -4.234 -17.078 3.508 1 96.88 113 ARG B C 1
ATOM 2240 O O . ARG B 1 113 ? -4.277 -17.953 2.643 1 96.88 113 ARG B O 1
ATOM 2247 N N . MET B 1 114 ? -3.973 -15.883 3.268 1 94.94 114 MET B N 1
ATOM 2248 C CA . MET B 1 114 ? -3.723 -15.453 1.895 1 94.94 114 MET B CA 1
ATOM 2249 C C . MET B 1 114 ? -2.391 -16 1.389 1 94.94 114 MET B C 1
ATOM 2251 O O . MET B 1 114 ? -2.264 -16.344 0.214 1 94.94 114 MET B O 1
ATOM 2255 N N . TRP B 1 115 ? -1.424 -16.047 2.273 1 96.31 115 TRP B N 1
ATOM 2256 C CA . TRP B 1 115 ? -0.133 -16.625 1.922 1 96.31 115 TRP B CA 1
ATOM 2257 C C . TRP B 1 115 ? -0.281 -18.094 1.56 1 96.31 115 TRP B C 1
ATOM 2259 O O . TRP B 1 115 ? 0.243 -18.547 0.538 1 96.31 115 TRP B O 1
ATOM 2269 N N . THR B 1 116 ? -1.043 -18.75 2.338 1 96.56 116 THR B N 1
ATOM 2270 C CA . THR B 1 116 ? -1.286 -20.172 2.096 1 96.56 116 THR B CA 1
ATOM 2271 C C . THR B 1 116 ? -2.016 -20.375 0.772 1 96.56 116 THR B C 1
ATOM 2273 O O . THR B 1 116 ? -1.686 -21.281 0.01 1 96.56 116 THR B O 1
ATOM 2276 N N . ARG B 1 117 ? -2.953 -19.562 0.551 1 92.88 117 ARG B N 1
ATOM 2277 C CA . ARG B 1 117 ? -3.678 -19.656 -0.713 1 92.88 117 ARG B CA 1
ATOM 2278 C C . ARG B 1 117 ? -2.756 -19.359 -1.894 1 92.88 117 ARG B C 1
ATOM 2280 O O . ARG B 1 117 ? -2.844 -20.031 -2.93 1 92.88 117 ARG B O 1
ATOM 2287 N N . ALA B 1 118 ? -1.936 -18.391 -1.747 1 90.94 118 ALA B N 1
ATOM 2288 C CA . ALA B 1 118 ? -0.985 -18.062 -2.805 1 90.94 118 ALA B CA 1
ATOM 2289 C C . ALA B 1 118 ? -0.059 -19.234 -3.102 1 90.94 118 ALA B C 1
ATOM 2291 O O . ALA B 1 118 ? 0.223 -19.531 -4.266 1 90.94 118 ALA B O 1
ATOM 2292 N N . ILE B 1 119 ? 0.379 -19.891 -2.033 1 93.44 119 ILE B N 1
ATOM 2293 C CA . ILE B 1 119 ? 1.226 -21.062 -2.207 1 93.44 119 ILE B CA 1
ATOM 2294 C C . ILE B 1 119 ? 0.493 -22.109 -3.047 1 93.44 119 ILE B C 1
ATOM 2296 O O . ILE B 1 119 ? 1.038 -22.609 -4.027 1 93.44 119 ILE B O 1
ATOM 2300 N N . SER B 1 120 ? -0.69 -22.344 -2.627 1 91.38 120 SER B N 1
ATOM 2301 C CA . SER B 1 120 ? -1.481 -23.359 -3.312 1 91.38 120 SER B CA 1
ATOM 2302 C C . SER B 1 120 ? -1.639 -23.031 -4.793 1 91.38 120 SER B C 1
ATOM 2304 O O . SER B 1 120 ? -1.503 -23.906 -5.648 1 91.38 120 SER B O 1
ATOM 2306 N N . LEU B 1 121 ? -1.898 -21.859 -5.125 1 85.69 121 LEU B N 1
ATOM 2307 C CA . LEU B 1 121 ? -2.119 -21.453 -6.508 1 85.69 121 LEU B CA 1
ATOM 2308 C C . LEU B 1 121 ? -0.825 -21.516 -7.312 1 85.69 121 LEU B C 1
ATOM 2310 O O . LEU B 1 121 ? -0.821 -22.016 -8.438 1 85.69 121 LEU B O 1
ATOM 2314 N N . VAL B 1 122 ? 0.257 -21.016 -6.77 1 86.62 122 VAL B N 1
ATOM 2315 C CA . VAL B 1 122 ? 1.541 -21.016 -7.461 1 86.62 122 VAL B CA 1
ATOM 2316 C C . VAL B 1 122 ? 1.977 -22.453 -7.738 1 86.62 122 VAL B C 1
ATOM 2318 O O . VAL B 1 122 ? 2.451 -22.766 -8.828 1 86.62 122 VAL B O 1
ATOM 2321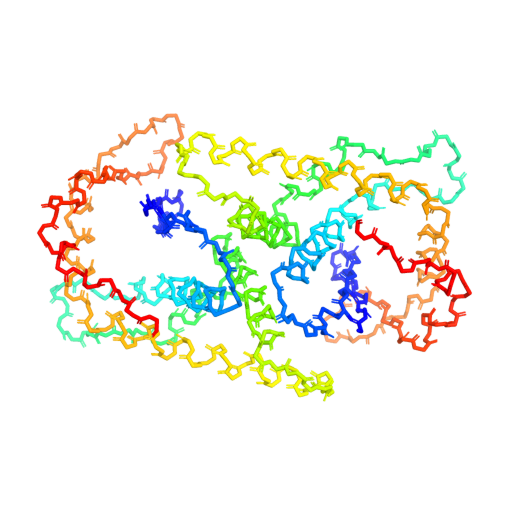 N N . GLU B 1 123 ? 1.773 -23.297 -6.773 1 88.31 123 GLU B N 1
ATOM 2322 C CA . GLU B 1 123 ? 2.17 -24.688 -6.965 1 88.31 123 GLU B CA 1
ATOM 2323 C C . GLU B 1 123 ? 1.25 -25.391 -7.957 1 88.31 123 GLU B C 1
ATOM 2325 O O . GLU B 1 123 ? 1.706 -26.203 -8.766 1 88.31 123 GLU B O 1
ATOM 2330 N N . LYS B 1 124 ? -0.004 -25.125 -7.852 1 82.38 124 LYS B N 1
ATOM 2331 C CA . LYS B 1 124 ? -0.959 -25.703 -8.789 1 82.38 124 LYS B CA 1
ATOM 2332 C C . LYS B 1 124 ? -0.606 -25.328 -10.227 1 82.38 124 LYS B C 1
ATOM 2334 O O . LYS B 1 124 ? -0.771 -26.141 -11.141 1 82.38 124 LYS B O 1
ATOM 2339 N N . PHE B 1 125 ? -0.058 -24.078 -10.414 1 79.25 125 PHE B N 1
ATOM 2340 C CA . PHE B 1 125 ? 0.177 -23.594 -11.766 1 79.25 125 PHE B CA 1
ATOM 2341 C C . PHE B 1 125 ? 1.67 -23.5 -12.062 1 79.25 125 PHE B C 1
ATOM 2343 O O . PHE B 1 125 ? 2.092 -22.781 -12.961 1 79.25 125 PHE B O 1
ATOM 2350 N N . GLU B 1 126 ? 2.43 -24.188 -11.344 1 84.56 126 GLU B N 1
ATOM 2351 C CA . GLU B 1 126 ? 3.885 -24.109 -11.445 1 84.56 126 GLU B CA 1
ATOM 2352 C C . GLU B 1 126 ? 4.355 -24.359 -12.875 1 84.56 126 GLU B C 1
ATOM 2354 O O . GLU B 1 126 ? 5.199 -23.625 -13.391 1 84.56 126 GLU B O 1
ATOM 2359 N N . ASP B 1 127 ? 3.805 -25.344 -13.516 1 76.56 127 ASP B N 1
ATOM 2360 C CA . ASP B 1 127 ? 4.258 -25.688 -14.859 1 76.56 127 ASP B CA 1
ATOM 2361 C C . ASP B 1 127 ? 3.988 -24.547 -15.844 1 76.56 127 ASP B C 1
ATOM 2363 O O . ASP B 1 127 ? 4.809 -24.266 -16.719 1 76.56 127 ASP B O 1
ATOM 2367 N N . VAL B 1 128 ? 2.881 -23.938 -15.641 1 73.38 128 VAL B N 1
ATOM 2368 C CA . VAL B 1 128 ? 2.523 -22.828 -16.516 1 73.38 128 VAL B CA 1
ATOM 2369 C C . VAL B 1 128 ? 3.439 -21.641 -16.234 1 73.38 128 VAL B C 1
ATOM 2371 O O . VAL B 1 128 ? 3.949 -21.016 -17.156 1 73.38 128 VAL B O 1
ATOM 2374 N N . ILE B 1 129 ? 3.604 -21.312 -14.984 1 75.31 129 ILE B N 1
ATOM 2375 C CA . ILE B 1 129 ? 4.414 -20.172 -14.57 1 75.31 129 ILE B CA 1
ATOM 2376 C C . ILE B 1 129 ? 5.836 -20.344 -15.102 1 75.31 129 ILE B C 1
ATOM 2378 O O . ILE B 1 129 ? 6.371 -19.422 -15.742 1 75.31 129 ILE B O 1
ATOM 2382 N N . VAL B 1 130 ? 6.414 -21.469 -14.914 1 75.81 130 VAL B N 1
ATOM 2383 C CA . VAL B 1 130 ? 7.793 -21.719 -15.328 1 75.81 130 VAL B CA 1
ATOM 2384 C C . VAL B 1 130 ? 7.875 -21.766 -16.859 1 75.81 130 VAL B C 1
ATOM 2386 O O . VAL B 1 130 ? 8.828 -21.25 -17.438 1 75.81 130 VAL B O 1
ATOM 2389 N N . GLY B 1 131 ? 6.938 -22.344 -17.453 1 69 131 GLY B N 1
ATOM 2390 C CA . GLY B 1 131 ? 6.902 -22.375 -18.906 1 69 131 GLY B CA 1
ATOM 2391 C C . GLY B 1 131 ? 6.863 -21 -19.531 1 69 131 GLY B C 1
ATOM 2392 O O . GLY B 1 131 ? 7.598 -20.734 -20.484 1 69 131 GLY B O 1
ATOM 2393 N N . VAL B 1 132 ? 6.035 -20.141 -19.031 1 65.56 132 VAL B N 1
ATOM 2394 C CA . VAL B 1 132 ? 5.93 -18.766 -19.531 1 65.56 132 VAL B CA 1
ATOM 2395 C C . VAL B 1 132 ? 7.242 -18.031 -19.297 1 65.56 132 VAL B C 1
ATOM 2397 O O . VAL B 1 132 ? 7.738 -17.312 -20.172 1 65.56 132 VAL B O 1
ATOM 2400 N N . ALA B 1 133 ? 7.766 -18.219 -18.172 1 68.19 133 ALA B N 1
ATOM 2401 C CA . ALA B 1 133 ? 9.023 -17.562 -17.844 1 68.19 133 ALA B CA 1
ATOM 2402 C C . ALA B 1 133 ? 10.141 -18 -18.781 1 68.19 133 ALA B C 1
ATOM 2404 O O . ALA B 1 133 ? 10.938 -17.172 -19.234 1 68.19 133 ALA B O 1
ATOM 2405 N N . ASP B 1 134 ? 10.164 -19.219 -19.016 1 64.56 134 ASP B N 1
ATOM 2406 C CA . ASP B 1 134 ? 11.172 -19.75 -19.922 1 64.56 134 ASP B CA 1
ATOM 2407 C C . ASP B 1 134 ? 11.039 -19.141 -21.312 1 64.56 134 ASP B C 1
ATOM 2409 O O . ASP B 1 134 ? 12.047 -18.797 -21.938 1 64.56 134 ASP B O 1
ATOM 2413 N N . ARG B 1 135 ? 9.875 -19.062 -21.797 1 61.56 135 ARG B N 1
ATOM 2414 C CA . ARG B 1 135 ? 9.641 -18.516 -23.125 1 61.56 135 ARG B CA 1
ATOM 2415 C C . ARG B 1 135 ? 10.008 -17.031 -23.172 1 61.56 135 ARG B C 1
ATOM 2417 O O . ARG B 1 135 ? 10.578 -16.562 -24.172 1 61.56 135 ARG B O 1
ATOM 2424 N N . LEU B 1 136 ? 9.586 -16.328 -22.156 1 59.41 136 LEU B N 1
ATOM 2425 C CA . LEU B 1 136 ? 9.891 -14.906 -22.094 1 59.41 136 LEU B CA 1
ATOM 2426 C C . LEU B 1 136 ? 11.398 -14.68 -22.062 1 59.41 136 LEU B C 1
ATOM 2428 O O . LEU B 1 136 ? 11.906 -13.734 -22.672 1 59.41 136 LEU B O 1
ATOM 2432 N N . THR B 1 137 ? 12.062 -15.391 -21.266 1 56.06 137 THR B N 1
ATOM 2433 C CA . THR B 1 137 ? 13.508 -15.242 -21.156 1 56.06 137 THR B CA 1
ATOM 2434 C C . THR B 1 137 ? 14.18 -15.547 -22.5 1 56.06 137 THR B C 1
ATOM 2436 O O . THR B 1 137 ? 15.234 -14.992 -22.812 1 56.06 137 THR B O 1
ATOM 2439 N N . GLN B 1 138 ? 13.57 -16.391 -23.156 1 54.53 138 GLN B N 1
ATOM 2440 C CA . GLN B 1 138 ? 14.109 -16.703 -24.469 1 54.53 138 GLN B CA 1
ATOM 2441 C C . GLN B 1 138 ? 13.875 -15.547 -25.453 1 54.53 138 GLN B C 1
ATOM 2443 O O . GLN B 1 138 ? 14.664 -15.336 -26.375 1 54.53 138 GLN B O 1
ATOM 2448 N N . ASP B 1 139 ? 12.797 -14.852 -25.234 1 47.5 139 ASP B N 1
ATOM 2449 C CA . ASP B 1 139 ? 12.43 -13.773 -26.141 1 47.5 139 ASP B CA 1
ATOM 2450 C C . ASP B 1 139 ? 12.898 -12.422 -25.609 1 47.5 139 ASP B C 1
ATOM 2452 O O . ASP B 1 139 ? 12.523 -11.375 -26.141 1 47.5 139 ASP B O 1
ATOM 2456 N N . LEU B 1 140 ? 13.367 -12.469 -24.469 1 45.91 140 LEU B N 1
ATOM 2457 C CA . LEU B 1 140 ? 13.875 -11.234 -23.875 1 45.91 140 LEU B CA 1
ATOM 2458 C C . LEU B 1 140 ? 14.758 -10.477 -24.875 1 45.91 140 LEU B C 1
ATOM 2460 O O . LEU B 1 140 ? 15.641 -11.07 -25.5 1 45.91 140 LEU B O 1
ATOM 2464 N N . GLN B 1 141 ? 14.094 -9.539 -25.641 1 42.22 141 GLN B N 1
ATOM 2465 C CA . GLN B 1 141 ? 14.852 -8.562 -26.422 1 42.22 141 GLN B CA 1
ATOM 2466 C C . GLN B 1 141 ? 15.148 -7.312 -25.578 1 42.22 141 GLN B C 1
ATOM 2468 O O . GLN B 1 141 ? 14.398 -6.98 -24.672 1 42.22 141 GLN B O 1
ATOM 2473 N N . VAL B 1 142 ? 16.406 -6.867 -25.75 1 38.31 142 VAL B N 1
ATOM 2474 C CA . VAL B 1 142 ? 16.859 -5.629 -25.125 1 38.31 142 VAL B CA 1
ATOM 2475 C C . VAL B 1 142 ? 15.883 -4.5 -25.469 1 38.31 142 VAL B C 1
ATOM 2477 O O . VAL B 1 142 ? 15.633 -4.219 -26.641 1 38.31 142 VAL B O 1
ATOM 2480 N N . VAL B 1 143 ? 14.938 -4.234 -24.812 1 35.06 143 VAL B N 1
ATOM 2481 C CA . VAL B 1 143 ? 14.039 -3.166 -25.234 1 35.06 143 VAL B CA 1
ATOM 2482 C C . VAL B 1 143 ? 14.766 -1.827 -25.188 1 35.06 143 VAL B C 1
ATO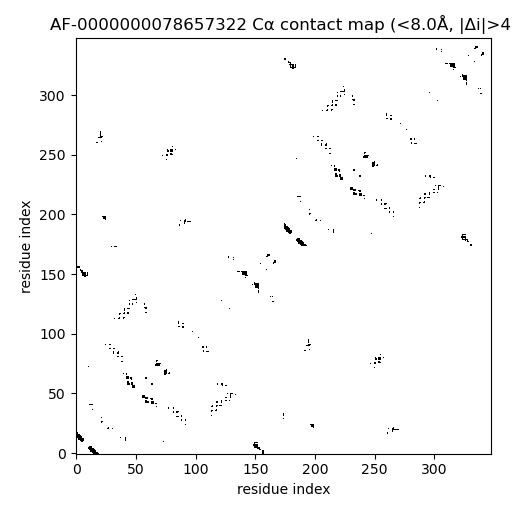M 2484 O O . VAL B 1 143 ? 14.812 -1.103 -26.188 1 35.06 143 VAL B O 1
ATOM 2487 N N . ASP B 1 144 ? 14.344 -0.877 -24.266 1 33.34 144 ASP B N 1
ATOM 2488 C CA . ASP B 1 144 ? 14.859 0.483 -24.375 1 33.34 144 ASP B CA 1
ATOM 2489 C C . ASP B 1 144 ? 16.297 0.563 -23.891 1 33.34 144 ASP B C 1
ATOM 2491 O O . ASP B 1 144 ? 16.609 0.134 -22.766 1 33.34 144 ASP B O 1
ATOM 2495 N N . PRO B 1 145 ? 17.25 0.825 -24.859 1 32.22 145 PRO B N 1
ATOM 2496 C CA . PRO B 1 145 ? 18.688 1.059 -24.672 1 32.22 145 PRO B CA 1
ATOM 2497 C C . PRO B 1 145 ? 19 1.94 -23.469 1 32.22 145 PRO B C 1
ATOM 2499 O O . PRO B 1 145 ? 20.141 1.971 -23 1 32.22 145 PRO B O 1
ATOM 2502 N N . VAL B 1 146 ? 18.375 3.109 -23.547 1 32.47 146 VAL B N 1
ATOM 2503 C CA . VAL B 1 146 ? 18.906 4.098 -22.625 1 32.47 146 VAL B CA 1
ATOM 2504 C C . VAL B 1 146 ? 18.938 3.51 -21.203 1 32.47 146 VAL B C 1
ATOM 2506 O O . VAL B 1 146 ? 19.828 3.83 -20.422 1 32.47 146 VAL B O 1
ATOM 2509 N N . TRP B 1 147 ? 17.75 3.16 -20.734 1 34.03 147 TRP B N 1
ATOM 2510 C CA . TRP B 1 147 ? 17.875 2.555 -19.422 1 34.03 147 TRP B CA 1
ATOM 2511 C C . TRP B 1 147 ? 18.328 1.103 -19.516 1 34.03 147 TRP B C 1
ATOM 2513 O O . TRP B 1 147 ? 17.625 0.262 -20.078 1 34.03 147 TRP B O 1
ATOM 2523 N N . SER B 1 148 ? 19.438 0.763 -20.047 1 33.09 148 SER B N 1
ATOM 2524 C CA . SER B 1 148 ? 20.328 -0.314 -20.484 1 33.09 148 SER B CA 1
ATOM 2525 C C . SER B 1 148 ? 19.906 -1.651 -19.875 1 33.09 148 SER B C 1
ATOM 2527 O O . SER B 1 148 ? 19.828 -2.658 -20.594 1 33.09 148 SER B O 1
ATOM 2529 N N . GLN B 1 149 ? 20.188 -1.912 -18.625 1 33.72 149 GLN B N 1
ATOM 2530 C CA . GLN B 1 149 ? 20.266 -3.232 -18 1 33.72 149 GLN B CA 1
ATOM 2531 C C . GLN B 1 149 ? 18.875 -3.816 -17.766 1 33.72 149 GLN B C 1
ATOM 2533 O O . GLN B 1 149 ? 18.734 -4.848 -17.109 1 33.72 149 GLN B O 1
ATOM 2538 N N . THR B 1 150 ? 17.906 -2.992 -18.031 1 35.19 150 THR B N 1
ATOM 2539 C CA . THR B 1 150 ? 16.609 -3.584 -17.734 1 35.19 150 THR B CA 1
ATOM 2540 C C . THR B 1 150 ? 16.141 -4.461 -18.891 1 35.19 150 THR B C 1
ATOM 2542 O O . THR B 1 150 ? 16.016 -3.984 -20.031 1 35.19 150 THR B O 1
ATOM 2545 N N . ILE B 1 151 ? 16.75 -5.555 -19.078 1 32.28 151 ILE B N 1
ATOM 2546 C CA . ILE B 1 151 ? 16.25 -6.562 -20.016 1 32.28 151 ILE B CA 1
ATOM 2547 C C . ILE B 1 151 ? 14.773 -6.84 -19.734 1 32.28 151 ILE B C 1
ATOM 2549 O O . ILE B 1 151 ? 14.375 -7.035 -18.594 1 32.28 151 ILE B O 1
ATOM 2553 N N . GLY B 1 152 ? 13.906 -5.98 -20.203 1 38.97 152 GLY B N 1
ATOM 2554 C CA . GLY B 1 152 ? 12.508 -6.285 -19.969 1 38.97 152 GLY B CA 1
ATOM 2555 C C . GLY B 1 152 ? 11.805 -6.867 -21.188 1 38.97 152 GLY B C 1
ATOM 2556 O O . GLY B 1 152 ? 12.312 -6.777 -22.297 1 38.97 152 GLY B O 1
ATOM 2557 N N . ALA B 1 153 ? 11.25 -7.934 -21.141 1 39.25 153 ALA B N 1
ATOM 2558 C CA . ALA B 1 153 ? 10.344 -8.383 -22.188 1 39.25 153 ALA B CA 1
ATOM 2559 C C . ALA B 1 153 ? 8.914 -7.914 -21.922 1 39.25 153 ALA B C 1
ATOM 2561 O O . ALA B 1 153 ? 8.492 -7.824 -20.766 1 39.25 153 ALA B O 1
ATOM 2562 N N . SER B 1 154 ? 8.43 -6.875 -22.578 1 41.69 154 SER B N 1
ATOM 2563 C CA . SER B 1 154 ? 7.023 -6.496 -22.484 1 41.69 154 SER B CA 1
ATOM 2564 C C . SER B 1 154 ? 6.156 -7.32 -23.438 1 41.69 154 SER B C 1
ATOM 2566 O O . SER B 1 154 ? 6.512 -7.516 -24.594 1 41.69 154 SER B O 1
ATOM 2568 N N . LEU B 1 155 ? 5.531 -8.32 -22.938 1 43.41 155 LEU B N 1
ATOM 2569 C CA . LEU B 1 155 ? 4.586 -9 -23.812 1 43.41 155 LEU B CA 1
ATOM 2570 C C . LEU B 1 155 ? 3.229 -8.305 -23.781 1 43.41 155 LEU B C 1
ATOM 2572 O O . LEU B 1 155 ? 2.77 -7.863 -22.734 1 43.41 155 LEU B O 1
ATOM 2576 N N . SER B 1 156 ? 2.92 -7.852 -24.938 1 44.62 156 SER B N 1
ATOM 2577 C CA . SER B 1 156 ? 1.59 -7.27 -25.078 1 44.62 156 SER B CA 1
ATOM 2578 C C . SER B 1 156 ? 0.504 -8.25 -24.656 1 44.62 156 SER B C 1
ATOM 2580 O O . SER B 1 156 ? 0.762 -9.445 -24.516 1 44.62 156 SER B O 1
ATOM 2582 N N . GLU B 1 157 ? -0.605 -7.676 -24.203 1 47.44 157 GLU B N 1
ATOM 2583 C CA . GLU B 1 157 ? -1.774 -8.516 -23.969 1 47.44 157 GLU B CA 1
ATOM 2584 C C . GLU B 1 157 ? -1.951 -9.547 -25.078 1 47.44 157 GLU B C 1
ATOM 2586 O O . GLU B 1 157 ? -2.293 -10.703 -24.828 1 47.44 157 GLU B O 1
ATOM 2591 N N . GLU B 1 158 ? -1.823 -9.016 -26.125 1 46.5 158 GLU B N 1
ATOM 2592 C CA . GLU B 1 158 ? -1.969 -9.875 -27.297 1 46.5 158 GLU B CA 1
ATOM 2593 C C . GLU B 1 158 ? -0.926 -10.992 -27.297 1 46.5 158 GLU B C 1
ATOM 2595 O O . GLU B 1 158 ? -1.23 -12.133 -27.641 1 46.5 158 GLU B O 1
ATOM 2600 N N . ASP B 1 159 ? 0.207 -10.594 -26.891 1 48.38 159 ASP B N 1
ATOM 2601 C CA . ASP B 1 159 ? 1.256 -11.609 -26.859 1 48.38 159 ASP B CA 1
ATOM 2602 C C . ASP B 1 159 ? 0.983 -12.648 -25.781 1 48.38 159 ASP B C 1
ATOM 2604 O O . ASP B 1 159 ? 1.194 -13.844 -26 1 48.38 159 ASP B O 1
ATOM 2608 N N . LEU B 1 160 ? 0.529 -12.102 -24.703 1 49.41 160 LEU B N 1
ATOM 2609 C CA . LEU B 1 160 ? 0.209 -12.984 -23.594 1 49.41 160 LEU B CA 1
ATOM 2610 C C . LEU B 1 160 ? -0.983 -13.875 -23.922 1 49.41 160 LEU B C 1
ATOM 2612 O O . LEU B 1 160 ? -1.007 -15.055 -23.562 1 49.41 160 LEU B O 1
ATOM 2616 N N . ALA B 1 161 ? -1.886 -13.195 -24.562 1 50.34 161 ALA B N 1
ATOM 2617 C CA . ALA B 1 161 ? -3.055 -13.953 -25 1 50.34 161 ALA B CA 1
ATOM 2618 C C . ALA B 1 161 ? -2.648 -15.078 -25.953 1 50.34 161 ALA B C 1
ATOM 2620 O O . ALA B 1 161 ? -3.367 -16.078 -26.094 1 50.34 161 ALA B O 1
ATOM 2621 N N . GLY B 1 162 ? -1.682 -14.812 -26.516 1 48.22 162 GLY B N 1
ATOM 2622 C CA . GLY B 1 162 ? -1.209 -15.828 -27.438 1 48.22 162 GLY B CA 1
ATOM 2623 C C . GLY B 1 162 ? -0.477 -16.969 -26.75 1 48.22 162 GLY B C 1
ATOM 2624 O O . GLY B 1 162 ? -0.156 -17.969 -27.391 1 48.22 162 GLY B O 1
ATOM 2625 N N . ILE B 1 163 ? -0.152 -16.625 -25.562 1 46.62 163 ILE B N 1
ATOM 2626 C CA . ILE B 1 163 ? 0.5 -17.734 -24.875 1 46.62 163 ILE B CA 1
ATOM 2627 C C . ILE B 1 163 ? -0.549 -18.734 -24.391 1 46.62 163 ILE B C 1
ATOM 2629 O O . ILE B 1 163 ? -1.374 -18.406 -23.531 1 46.62 163 ILE B O 1
ATOM 2633 N N . PRO B 1 164 ? -0.752 -19.75 -25.109 1 46.72 164 PRO B N 1
ATOM 2634 C CA . PRO B 1 164 ? -1.813 -20.734 -24.859 1 46.72 164 PRO B CA 1
ATOM 2635 C C . PRO B 1 164 ? -2.008 -21.016 -23.359 1 46.72 164 PRO B C 1
ATOM 2637 O O . PRO B 1 164 ? -3.145 -21.141 -22.906 1 46.72 164 PRO B O 1
ATOM 2640 N N . ILE B 1 165 ? -0.957 -21.109 -22.703 1 45.28 165 ILE B N 1
ATOM 2641 C CA . ILE B 1 165 ? -1.073 -21.547 -21.312 1 45.28 165 ILE B CA 1
ATOM 2642 C C . ILE B 1 165 ? -1.729 -20.438 -20.484 1 45.28 165 ILE B C 1
ATOM 2644 O O . ILE B 1 165 ? -2.443 -20.719 -19.516 1 45.28 165 ILE B O 1
ATOM 2648 N N . LEU B 1 166 ? -1.537 -19.281 -20.844 1 51.78 166 LEU B N 1
ATOM 2649 C CA . LEU B 1 166 ? -2.166 -18.188 -20.094 1 51.78 166 LEU B CA 1
ATOM 2650 C C . LEU B 1 166 ? -3.678 -18.188 -20.297 1 51.78 166 LEU B C 1
ATOM 2652 O O . LEU B 1 166 ? -4.426 -17.75 -19.422 1 51.78 166 LEU B O 1
ATOM 2656 N N . GLN B 1 167 ? -4.094 -18.531 -21.453 1 45.59 167 GLN B N 1
ATOM 2657 C CA . GLN B 1 167 ? -5.52 -18.641 -21.75 1 45.59 167 GLN B CA 1
ATOM 2658 C C . GLN B 1 167 ? -6.188 -19.656 -20.828 1 45.59 167 GLN B C 1
ATOM 2660 O O . GLN B 1 167 ? -7.398 -19.594 -20.594 1 45.59 167 GLN B O 1
ATOM 2665 N N . MET B 1 168 ? -5.387 -20.484 -20.438 1 39.88 168 MET B N 1
ATOM 2666 C CA . MET B 1 168 ? -5.957 -21.531 -19.609 1 39.88 168 MET B CA 1
ATOM 2667 C C . MET B 1 168 ? -6.02 -21.094 -18.141 1 39.88 168 MET B C 1
ATOM 2669 O O . MET B 1 168 ? -6.52 -21.844 -17.297 1 39.88 168 MET B O 1
ATOM 2673 N N . LEU B 1 169 ? -5.43 -20.016 -17.906 1 43.75 169 LEU B N 1
ATOM 2674 C CA . LEU B 1 169 ? -5.402 -19.641 -16.5 1 43.75 169 LEU B CA 1
ATOM 2675 C C . LEU B 1 169 ? -6.785 -19.203 -16.031 1 43.75 169 LEU B C 1
ATOM 2677 O O . LEU B 1 169 ? -7.395 -18.312 -16.625 1 43.75 169 LEU B O 1
ATOM 2681 N N . PRO B 1 170 ? -7.441 -20.031 -15.328 1 40.53 170 PRO B N 1
ATOM 2682 C CA . PRO B 1 170 ? -8.766 -19.672 -14.82 1 40.53 170 PRO B CA 1
ATOM 2683 C C . PRO B 1 170 ? -8.734 -18.375 -14 1 40.53 170 PRO B C 1
ATOM 2685 O O . PRO B 1 170 ? -7.695 -18.016 -13.445 1 40.53 170 PRO B O 1
ATOM 2688 N N . LEU B 1 171 ? -9.531 -17.438 -14.398 1 43.44 171 LEU B N 1
ATOM 2689 C CA . LEU B 1 171 ? -9.773 -16.328 -13.492 1 43.44 171 LEU B CA 1
ATOM 2690 C C . LEU B 1 171 ? -9.914 -16.812 -12.055 1 43.44 171 LEU B C 1
ATOM 2692 O O . LEU B 1 171 ? -10.672 -17.75 -11.781 1 43.44 171 LEU B O 1
ATOM 2696 N N . LEU B 1 172 ? -8.867 -16.812 -11.359 1 40.06 172 LEU B N 1
ATOM 2697 C CA . LEU B 1 172 ? -8.805 -17.297 -9.984 1 40.06 172 LEU B CA 1
ATOM 2698 C C . LEU B 1 172 ? -9.906 -16.656 -9.133 1 40.06 172 LEU B C 1
ATOM 2700 O O . LEU B 1 172 ? -10.148 -15.461 -9.219 1 40.06 172 LEU B O 1
ATOM 2704 N N . ASP B 1 173 ? -10.898 -17.484 -8.891 1 44.09 173 ASP B N 1
ATOM 2705 C CA . ASP B 1 173 ? -11.805 -17.109 -7.809 1 44.09 173 ASP B CA 1
ATOM 2706 C C . ASP B 1 173 ? -11.031 -16.875 -6.512 1 44.09 173 ASP B C 1
ATOM 2708 O O . ASP B 1 173 ? -10.156 -17.672 -6.152 1 44.09 173 ASP B O 1
ATOM 2712 N N . PRO B 1 174 ? -11.188 -15.641 -5.988 1 41.69 174 PRO B N 1
ATOM 2713 C CA . PRO B 1 174 ? -10.438 -15.391 -4.754 1 41.69 174 PRO B CA 1
ATOM 2714 C C . PRO B 1 174 ? -10.672 -16.469 -3.693 1 41.69 174 PRO B C 1
ATOM 2716 O O . PRO B 1 174 ? -11.703 -17.141 -3.715 1 41.69 174 PRO B O 1
#

Foldseek 3Di:
DWWFKQFLVRQTDTRPPLPDDDDDLVSLLQSLLVLLLSLLLSLQLVQADAPVCPVDHAGDPVSSVCSLPPPDPSSVVSVVSNLVSLLVSCVSVDDDDDDPVVSVVSSVVSSVVSNVVSRVLCRVCVNVSNVVVVVQVVVQDQPDCVVPSRSIRTQDPVNLVPPVSSVVDPPDRD/DWWFKQDLVRQTDTRDPLPDDDDDLVSLLQSLLVLLLSLLLSLQLVQADAPVCPPDHAGDPVSSVCSLPPPDPSSVVSVVSNLVSLLVSCVSVDDDDDDPVVSVVSSVVSSVVSNVVSRVLCRVCVNVSNVVVVVQVVVQDQPDPVVPSRSIRGQDPVNLVPPVSSVVDPPDRD

Organism: NCBI:txid1005395

pLDDT: mean 70.62, std 22.12, range [27.95, 96.94]

InterPro domains:
  IPR037219 Peptidase M41-like [SSF140990] (29-138)